Protein 3I10 (pdb70)

CATH classification: 3.20.20.190

Secondary structure (DSSP, 8-state):
-HHHHHHHHHT-TT--S-EEEEETS-TTTS-TTSHHHHHHHH---SEEEEE-EE-TTS-EE---SBSTTTBS--SBGGGS-HHHHTTS-BB-TTS-B-S--PPBHHHHHHHHTTT--EEES-GGGHHHHHHHHHHHT-GGG----SS-HHHHHHHHGGGTTTS---EEETTSTTHHHHHHHHHHHT--SEEEEEB--TT-SSHHHHHHHHTTTSEEEEE-SSGGGBTT--HHHHHH-HIIIIIIIIIIT-EEEEEES-HHHHHHHHHHHTS--

Nearest PDB structures (foldseek):
  3i10-assembly1_A  TM=1.004E+00  e=1.690E-61  Bacteroides thetaiotaomicron VPI-5482
  3mz2-assembly1_B  TM=8.108E-01  e=3.081E-17  Parabacteroides distasonis ATCC 8503
  1zcc-assembly1_B  TM=7.613E-01  e=1.091E-14  Agrobacterium fabrum str. C58
  3l12-assembly1_B  TM=7.119E-01  e=2.307E-12  Ruegeria pomeroyi
  3l12-assembly1_A  TM=7.106E-01  e=2.986E-12  Ruegeria pomeroyi

Structure (mmCIF, N/CA/C/O backbone):
data_3I10
#
_entry.id   3I10
#
_cell.length_a   54.223
_cell.length_b   76.978
_cell.length_c   132.800
_cell.angle_alpha   90.000
_cell.angle_beta   90.000
_cell.angle_gamma   90.000
#
_symmetry.space_group_name_H-M   'C 2 2 21'
#
loop_
_entity.id
_entity.type
_entity.pdbx_description
1 polymer 'Putative Glycerophosphoryl diester phosphodiesterase'
2 non-polymer 'ACETATE ION'
3 non-polymer 1,2-ETHANEDIOL
4 non-polymer DI(HYDROXYETHYL)ETHER
5 water water
#
loop_
_atom_site.group_PDB
_atom_site.id
_atom_site.type_symbol
_atom_site.label_atom_id
_atom_site.label_alt_id
_atom_site.label_comp_id
_atom_site.label_asym_id
_atom_site.label_entity_id
_atom_site.label_seq_id
_atom_site.pdbx_PDB_ins_code
_atom_site.Cartn_x
_atom_site.Cartn_y
_atom_site.Cartn_z
_atom_site.occupancy
_atom_site.B_iso_or_equiv
_atom_site.auth_seq_id
_atom_site.auth_comp_id
_atom_site.auth_asym_id
_atom_site.auth_atom_id
_atom_site.pdbx_PDB_model_num
ATOM 1 N N . GLY A 1 1 ? -0.906 10.196 28.732 1.00 18.39 0 GLY A N 1
ATOM 2 C CA . GLY A 1 1 ? 0.326 9.651 29.388 1.00 16.75 0 GLY A CA 1
ATOM 3 C C . GLY A 1 1 ? 1.404 10.713 29.639 1.00 14.89 0 GLY A C 1
ATOM 4 O O . GLY A 1 1 ? 1.189 11.709 30.340 1.00 15.83 0 GLY A O 1
ATOM 5 N N . HIS A 1 2 ? 2.574 10.513 29.050 1.00 11.62 25 HIS A N 1
ATOM 6 C CA . HIS A 1 2 ? 3.684 11.431 29.239 1.00 9.76 25 HIS A CA 1
ATOM 7 C C . HIS A 1 2 ? 3.348 12.836 28.768 1.00 7.46 25 HIS A C 1
ATOM 8 O O . HIS A 1 2 ? 3.921 13.789 29.255 1.00 6.48 25 HIS A O 1
ATOM 15 N N . VAL A 1 3 ? 2.435 12.993 27.809 1.00 5.50 26 VAL A N 1
ATOM 16 C CA . VAL A 1 3 ? 2.154 14.329 27.284 1.00 4.73 26 VAL A CA 1
ATOM 17 C C . VAL A 1 3 ? 1.624 15.263 28.368 1.00 4.17 26 VAL A C 1
ATOM 18 O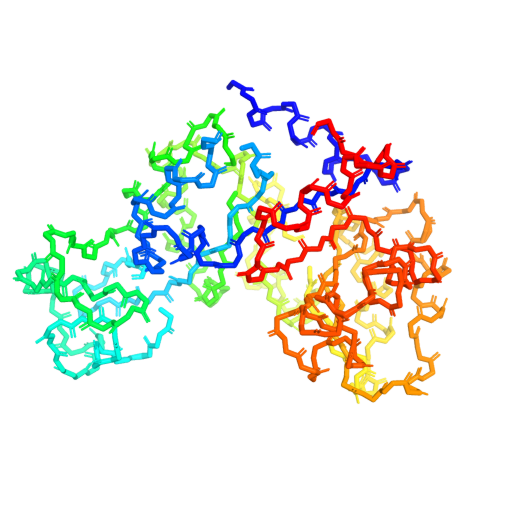 O . VAL A 1 3 ? 1.914 16.471 28.347 1.00 3.83 26 VAL A O 1
ATOM 22 N N . GLU A 1 4 ? 0.883 14.738 29.343 1.00 4.45 27 GLU A N 1
ATOM 23 C CA A GLU A 1 4 ? 0.388 15.600 30.439 0.50 4.84 27 GLU A CA 1
ATOM 24 C CA B GLU A 1 4 ? 0.385 15.624 30.402 0.50 4.82 27 GLU A CA 1
ATOM 25 C C . GLU A 1 4 ? 1.542 16.138 31.257 1.00 4.75 27 GLU A C 1
ATOM 26 O O . GLU A 1 4 ? 1.532 17.288 31.726 1.00 5.24 27 GLU A O 1
ATOM 37 N N . THR A 1 5 ? 2.550 15.302 31.483 1.00 4.81 28 THR A N 1
ATOM 38 C CA . THR A 1 5 ? 3.730 15.714 32.200 1.00 5.50 28 THR A CA 1
ATOM 39 C C . THR A 1 5 ? 4.480 16.817 31.445 1.00 4.50 28 THR A C 1
ATOM 40 O O . THR A 1 5 ? 4.879 17.864 32.024 1.00 5.54 28 THR A O 1
ATOM 44 N N . ILE A 1 6 ? 4.648 16.607 30.135 1.00 4.84 29 ILE A N 1
ATOM 45 C CA . ILE A 1 6 ? 5.291 17.638 29.290 1.00 4.52 29 ILE A CA 1
ATOM 46 C C . ILE A 1 6 ? 4.515 18.961 29.379 1.00 3.59 29 ILE A C 1
ATOM 47 O O . ILE A 1 6 ? 5.125 20.034 29.565 1.00 4.30 29 ILE A O 1
ATOM 52 N N . LYS A 1 7 ? 3.196 18.882 29.285 1.00 3.48 30 LYS A N 1
ATOM 53 C CA A LYS A 1 7 ? 2.390 20.086 29.303 0.70 4.24 30 LYS A CA 1
ATOM 54 C CA B LYS A 1 7 ? 2.349 20.068 29.336 0.30 4.27 30 LYS A CA 1
ATOM 55 C C . LYS A 1 7 ? 2.509 20.846 30.626 1.00 4.91 30 LYS A C 1
ATOM 56 O O . LYS A 1 7 ? 2.394 22.074 30.629 1.00 5.66 30 LYS A O 1
ATOM 67 N N . ASN A 1 8 ? 2.750 20.148 31.742 1.00 3.95 31 ASN A N 1
ATOM 68 C CA A ASN A 1 8 ? 2.884 20.908 32.968 0.50 4.56 31 ASN A CA 1
ATOM 69 C CA B ASN A 1 8 ? 3.000 20.760 33.057 0.50 4.63 31 ASN A CA 1
ATOM 70 C C . ASN A 1 8 ? 4.166 21.745 32.990 1.00 4.79 31 ASN A C 1
ATOM 71 O O . ASN A 1 8 ? 4.207 22.758 33.687 1.00 6.35 31 ASN A O 1
ATOM 80 N N . THR A 1 9 ? 5.177 21.402 32.184 1.00 4.51 32 THR A N 1
ATOM 81 C CA . THR A 1 9 ? 6.320 22.299 32.023 1.00 5.20 32 THR A CA 1
ATOM 82 C C . THR A 1 9 ? 5.945 23.428 31.028 1.00 4.51 32 THR A C 1
ATOM 83 O O . THR A 1 9 ? 6.243 24.599 31.264 1.00 5.85 32 THR A O 1
ATOM 87 N N . PHE A 1 10 ? 5.312 23.087 29.909 1.00 4.28 33 PHE A N 1
ATOM 88 C CA . PHE A 1 10 ? 4.920 24.064 28.891 1.00 5.17 33 PHE A CA 1
ATOM 89 C C . PHE A 1 10 ? 4.043 25.165 29.483 1.00 6.18 33 PHE A C 1
ATOM 90 O O . PHE A 1 10 ? 4.172 26.315 29.092 1.00 6.00 33 PHE A O 1
ATOM 98 N N . LEU A 1 11 ? 3.200 24.819 30.462 1.00 4.92 34 LEU A N 1
ATOM 99 C CA . LEU A 1 11 ? 2.304 25.773 31.132 1.00 6.23 34 LEU A CA 1
ATOM 100 C C . LEU A 1 11 ? 2.930 26.445 32.341 1.00 6.65 34 LEU A C 1
ATOM 101 O O . LEU A 1 11 ? 2.238 27.148 33.093 1.00 8.96 34 LEU A O 1
ATOM 106 N N . ASN A 1 12 ? 4.221 26.255 32.574 1.00 6.16 35 ASN A N 1
ATOM 107 C CA . ASN A 1 12 ? 4.896 26.869 33.688 1.00 8.01 35 ASN A CA 1
ATOM 108 C C . ASN A 1 12 ? 5.866 27.923 33.181 1.00 9.17 35 ASN A C 1
ATOM 109 O O . ASN A 1 12 ? 6.986 27.594 32.844 1.00 9.80 35 ASN A O 1
ATOM 114 N N . PRO A 1 13 ? 5.449 29.200 33.167 1.00 9.64 36 PRO A N 1
ATOM 115 C CA . PRO A 1 13 ? 6.383 30.217 32.670 1.00 11.07 36 PRO A CA 1
ATOM 116 C C . PRO A 1 13 ? 7.604 30.471 33.539 1.00 11.82 36 PRO A C 1
ATOM 117 O O . PRO A 1 13 ? 8.476 31.246 33.099 1.00 15.12 36 PRO A O 1
ATOM 121 N N . LYS A 1 14 ? 7.668 29.884 34.744 1.00 11.13 37 LYS A N 1
ATOM 122 C CA . LYS A 1 14 ? 8.788 29.977 35.631 1.00 12.21 37 LYS A CA 1
ATOM 123 C C . LYS A 1 14 ? 9.702 28.768 35.480 1.00 11.87 37 LYS A C 1
ATOM 124 O O . LYS A 1 14 ? 10.602 28.587 36.291 1.00 12.71 37 LYS A O 1
ATOM 130 N N . SER A 1 15 ? 9.459 27.926 34.469 1.00 12.37 38 SER A N 1
ATOM 131 C CA . SER A 1 15 ? 10.248 26.729 34.283 1.00 12.24 38 SER A CA 1
ATOM 132 C C . SER A 1 15 ? 11.748 26.990 34.187 1.00 10.81 38 SER A C 1
ATOM 133 O O . SER A 1 15 ? 12.159 27.917 33.500 1.00 10.51 38 SER A O 1
ATOM 136 N N . ASN A 1 16 ? 12.532 26.176 34.894 1.00 10.48 39 ASN A N 1
ATOM 137 C CA A ASN A 1 16 ? 13.995 26.151 34.821 0.50 10.97 39 ASN A CA 1
ATOM 138 C CA B ASN A 1 16 ? 13.973 26.267 34.661 0.50 11.22 39 ASN A CA 1
ATOM 139 C C . ASN A 1 16 ? 14.458 25.050 33.873 1.00 11.38 39 ASN A C 1
ATOM 140 O O . ASN A 1 16 ? 15.644 24.817 33.722 1.00 14.12 39 ASN A O 1
ATOM 149 N N . LYS A 1 17 ? 13.503 24.336 33.262 1.00 9.54 40 LYS A N 1
ATOM 150 C CA . LYS A 1 17 ? 13.834 23.240 32.347 1.00 9.21 40 LYS A CA 1
ATOM 151 C C . LYS A 1 17 ? 13.664 23.770 30.932 1.00 8.06 40 LYS A C 1
ATOM 152 O O . LYS A 1 17 ? 12.929 24.714 30.717 1.00 9.42 40 LYS A O 1
ATOM 158 N N . VAL A 1 18 ? 14.329 23.142 29.985 1.00 6.64 41 VAL A N 1
ATOM 159 C CA . VAL A 1 18 ? 14.275 23.536 28.578 1.00 6.06 41 VAL A CA 1
ATOM 160 C C . VAL A 1 18 ? 13.653 22.392 27.771 1.00 6.45 41 VAL A C 1
ATOM 161 O O . VAL A 1 18 ? 14.146 21.262 27.778 1.00 7.20 41 VAL A O 1
ATOM 165 N N . LEU A 1 19 ? 12.527 22.678 27.120 1.00 3.99 42 LEU A N 1
ATOM 166 C CA . LEU A 1 19 ? 11.856 21.712 26.270 1.00 4.34 42 LEU A CA 1
ATOM 167 C C . LEU A 1 19 ? 12.509 21.623 24.887 1.00 4.30 42 LEU A C 1
ATOM 168 O O . LEU A 1 19 ? 12.990 22.637 24.352 1.00 4.55 42 LEU A O 1
ATOM 173 N N . VAL A 1 20 ? 12.502 20.417 24.340 1.00 4.05 43 VAL A N 1
ATOM 174 C CA . VAL A 1 20 ? 13.057 20.140 23.004 1.00 3.64 43 VAL A CA 1
ATOM 175 C C . VAL A 1 20 ? 11.962 19.928 22.006 1.00 4.16 43 VAL A C 1
ATOM 176 O O . VAL A 1 20 ? 11.068 19.089 22.228 1.00 4.35 43 VAL A O 1
ATOM 180 N N . VAL A 1 21 ? 12.041 20.662 20.897 1.00 3.25 44 VAL A N 1
ATOM 181 C CA . VAL A 1 21 ? 11.172 20.477 19.751 1.00 3.52 44 VAL A CA 1
ATOM 182 C C . VAL A 1 21 ? 11.938 19.833 18.629 1.00 4.05 44 VAL A C 1
ATOM 183 O O . VAL A 1 21 ? 12.967 20.370 18.173 1.00 4.52 44 VAL A O 1
ATOM 187 N N . ALA A 1 22 ? 11.490 18.669 18.174 1.00 3.78 45 ALA A N 1
ATOM 188 C CA . ALA A 1 22 ? 12.083 18.024 16.975 1.00 3.99 45 ALA A CA 1
ATOM 189 C C . ALA A 1 22 ? 11.392 18.557 15.727 1.00 3.85 45 ALA A C 1
ATOM 190 O O . ALA A 1 22 ? 10.214 18.283 15.469 1.00 5.10 45 ALA A O 1
ATOM 192 N N . HIS A 1 23 ? 12.096 19.392 14.983 1.00 4.26 46 HIS A N 1
ATOM 193 C CA . HIS A 1 23 ? 11.647 19.929 13.703 1.00 4.41 46 HIS A CA 1
ATOM 194 C C . HIS A 1 23 ? 11.370 18.830 12.689 1.00 4.56 46 HIS A C 1
ATOM 195 O O . HIS A 1 23 ? 12.280 18.138 12.271 1.00 5.14 46 HIS A O 1
ATOM 202 N N . ARG A 1 24 ? 10.112 18.698 12.302 1.00 4.11 47 ARG A N 1
ATOM 203 C CA . ARG A 1 24 ? 9.622 17.707 11.345 1.00 4.98 47 ARG A CA 1
ATOM 204 C C . ARG A 1 24 ? 9.744 16.295 11.899 1.00 4.45 47 ARG A C 1
ATOM 205 O O . ARG A 1 24 ? 9.808 15.306 11.152 1.00 5.38 47 ARG A O 1
ATOM 213 N N . GLY A 1 25 ? 9.730 16.176 13.223 1.00 5.07 48 GLY A N 1
ATOM 214 C CA . GLY A 1 25 ? 10.006 14.868 13.818 1.00 4.73 48 GLY A CA 1
ATOM 215 C C . GLY A 1 25 ? 11.505 14.603 13.882 1.00 5.45 48 GLY A C 1
ATOM 216 O O . GLY A 1 25 ? 12.315 15.478 13.519 1.00 5.43 48 GLY A O 1
ATOM 217 N N . ASN A 1 26 ? 11.922 13.434 14.380 1.00 5.89 49 ASN A N 1
ATOM 218 C CA . ASN A 1 26 ? 13.355 13.122 14.383 1.00 6.02 49 ASN A CA 1
ATOM 219 C C . ASN A 1 26 ? 13.750 12.560 13.004 1.00 5.29 49 ASN A C 1
ATOM 220 O O . ASN A 1 26 ? 13.889 11.336 12.818 1.00 5.45 49 ASN A O 1
ATOM 225 N N . TRP A 1 27 ? 13.921 13.459 12.037 1.00 5.04 50 TRP A N 1
ATOM 226 C CA . TRP A 1 27 ? 14.220 13.073 10.674 1.00 4.89 50 TRP A CA 1
ATOM 227 C C . TRP A 1 27 ? 15.616 12.472 10.518 1.00 5.22 50 TRP A C 1
ATOM 228 O O . TRP A 1 27 ? 15.904 11.868 9.508 1.00 5.64 50 TRP A O 1
ATOM 239 N N . ARG A 1 28 ? 16.471 12.662 11.520 1.00 6.77 51 ARG A N 1
ATOM 240 C CA . ARG A 1 28 ? 17.743 11.987 11.447 1.00 7.77 51 ARG A CA 1
ATOM 241 C C . ARG A 1 28 ? 17.592 10.471 11.544 1.00 7.96 51 ARG A C 1
ATOM 242 O O . ARG A 1 28 ? 18.513 9.765 11.174 1.00 7.94 51 ARG A O 1
ATOM 250 N N . SER A 1 29 ? 16.433 9.971 11.981 1.00 7.01 52 SER A N 1
ATOM 251 C CA . SER A 1 29 ? 16.177 8.522 12.088 1.00 6.38 52 SER A CA 1
ATOM 252 C C . SER A 1 29 ? 15.135 7.945 11.147 1.00 6.11 52 SER A C 1
ATOM 253 O O . SER A 1 29 ? 15.047 6.720 11.002 1.00 7.83 52 SER A O 1
ATOM 256 N N . ALA A 1 30 ? 14.335 8.793 10.497 1.00 4.83 53 ALA A N 1
ATOM 257 C CA . ALA A 1 30 ? 13.265 8.351 9.612 1.00 5.39 53 ALA A CA 1
ATOM 258 C C . ALA A 1 30 ? 12.884 9.559 8.766 1.00 5.20 53 ALA A C 1
ATOM 259 O O . ALA A 1 30 ? 13.221 10.694 9.111 1.00 5.23 53 ALA A O 1
ATOM 261 N N . PRO A 1 31 ? 12.120 9.366 7.694 1.00 4.99 54 PRO A N 1
ATOM 262 C CA . PRO A 1 31 ? 11.825 10.546 6.832 1.00 5.51 54 PRO A CA 1
ATOM 263 C C . PRO A 1 31 ? 11.148 11.691 7.572 1.00 5.20 54 PRO A C 1
ATOM 264 O O . PRO A 1 31 ? 10.281 11.469 8.437 1.00 5.04 54 PRO A O 1
ATOM 268 N N . GLU A 1 32 ? 11.493 12.924 7.218 1.00 4.79 55 GLU A N 1
ATOM 269 C CA . GLU A 1 32 ? 10.827 14.058 7.833 1.00 4.27 55 GLU A CA 1
ATOM 270 C C . GLU A 1 32 ? 9.306 13.963 7.671 1.00 4.40 55 GLU A C 1
ATOM 271 O O . GLU A 1 32 ? 8.783 13.437 6.686 1.00 4.34 55 GLU A O 1
ATOM 277 N N . ASN A 1 33 ? 8.570 14.539 8.618 1.00 4.41 56 ASN A N 1
ATOM 278 C CA . ASN A 1 33 ? 7.102 14.626 8.484 1.00 4.30 56 ASN A CA 1
ATOM 279 C C . ASN A 1 33 ? 6.438 13.271 8.226 1.00 4.86 56 ASN A C 1
ATOM 280 O O . ASN A 1 33 ? 5.530 13.121 7.393 1.00 5.33 56 ASN A O 1
ATOM 285 N N . SER A 1 34 ? 6.947 12.248 8.931 1.00 4.71 57 SER A N 1
ATOM 286 C CA . SER A 1 34 ? 6.394 10.902 8.872 1.00 4.59 57 SER A CA 1
ATOM 287 C C . SER A 1 34 ? 6.002 10.446 10.269 1.00 4.84 57 SER A C 1
ATOM 288 O O . SER A 1 34 ? 6.528 10.935 11.254 1.00 5.11 57 SER A O 1
ATOM 291 N N . THR A 1 35 ? 5.124 9.450 10.327 1.00 5.05 58 THR A N 1
ATOM 292 C CA . THR A 1 35 ? 4.783 8.903 11.625 1.00 5.17 58 THR A CA 1
ATOM 293 C C . THR A 1 35 ? 6.015 8.205 12.242 1.00 4.70 58 THR A C 1
ATOM 294 O O . THR A 1 35 ? 6.155 8.213 13.470 1.00 5.20 58 THR A O 1
ATOM 298 N N . ALA A 1 36 ? 6.906 7.632 11.425 1.00 4.43 59 ALA A N 1
ATOM 299 C CA . ALA A 1 36 ? 8.109 7.020 11.954 1.00 4.37 59 ALA A CA 1
ATOM 300 C C . ALA A 1 36 ? 8.996 8.056 12.627 1.00 4.74 59 ALA A C 1
ATOM 301 O O . ALA A 1 36 ? 9.657 7.776 13.626 1.00 4.80 59 ALA A O 1
ATOM 303 N N . ALA A 1 37 ? 9.093 9.247 12.060 1.00 5.25 60 ALA A N 1
ATOM 304 C CA . ALA A 1 37 ? 9.891 10.318 12.670 1.00 5.03 60 ALA A CA 1
ATOM 305 C C . ALA A 1 37 ? 9.277 10.806 13.962 1.00 5.26 60 ALA A C 1
ATOM 306 O O . ALA A 1 37 ? 9.990 11.224 14.887 1.00 5.66 60 ALA A O 1
ATOM 308 N N . ILE A 1 38 ? 7.961 10.781 14.072 1.00 5.11 61 ILE A N 1
ATOM 309 C CA . ILE A 1 38 ? 7.274 11.086 15.334 1.00 4.73 61 ILE A CA 1
ATOM 310 C C . ILE A 1 38 ? 7.543 9.986 16.356 1.00 5.01 61 ILE A C 1
ATOM 311 O O . ILE A 1 38 ? 7.881 10.313 17.491 1.00 6.08 61 ILE A O 1
ATOM 316 N N . ASP A 1 39 ? 7.420 8.723 15.941 1.00 5.06 62 ASP A N 1
ATOM 317 C CA A ASP A 1 39 ? 7.676 7.672 16.908 0.50 5.02 62 ASP A CA 1
ATOM 318 C CA B ASP A 1 39 ? 7.717 7.542 16.780 0.50 5.35 62 ASP A CA 1
ATOM 319 C C . ASP A 1 39 ? 9.122 7.712 17.370 1.00 5.29 62 ASP A C 1
ATOM 320 O O . ASP A 1 39 ? 9.389 7.441 18.536 1.00 5.10 62 ASP A O 1
ATOM 329 N N . SER A 1 40 ? 10.064 8.113 16.516 1.00 5.66 63 SER A N 1
ATOM 330 C CA . SER A 1 40 ? 11.465 8.235 16.942 1.00 5.56 63 SER A CA 1
ATOM 331 C C . SER A 1 40 ? 11.617 9.327 17.996 1.00 5.35 63 SER A C 1
ATOM 332 O O . SER A 1 40 ? 12.317 9.141 18.997 1.00 6.14 63 SER A O 1
ATOM 335 N N . ALA A 1 41 ? 10.990 10.459 17.758 1.00 4.89 64 ALA A N 1
ATOM 336 C CA . ALA A 1 41 ? 10.986 11.532 18.744 1.00 5.23 64 ALA A CA 1
ATOM 337 C C . ALA A 1 41 ? 10.416 11.117 20.091 1.00 5.45 64 ALA A C 1
ATOM 338 O O . ALA A 1 41 ? 10.980 11.417 21.155 1.00 5.87 64 ALA A O 1
ATOM 340 N N . ILE A 1 42 ? 9.330 10.356 20.059 1.00 5.05 65 ILE A N 1
ATOM 341 C CA . ILE A 1 42 ? 8.724 9.830 21.279 1.00 5.83 65 ILE A CA 1
ATOM 342 C C . ILE A 1 42 ? 9.699 8.892 21.962 1.00 5.92 65 ILE A C 1
ATOM 343 O O . ILE A 1 42 ? 9.882 8.986 23.182 1.00 7.65 65 ILE A O 1
ATOM 348 N N . ALA A 1 43 ? 10.326 7.991 21.228 1.00 6.92 66 ALA A N 1
ATOM 349 C CA . ALA A 1 43 ? 11.234 7.016 21.854 1.00 7.44 66 ALA A CA 1
ATOM 350 C C . ALA A 1 43 ? 12.419 7.708 22.547 1.00 8.42 66 ALA A C 1
ATOM 351 O O . ALA A 1 43 ? 12.929 7.206 23.565 1.00 9.01 66 ALA A O 1
ATOM 371 N N . LYS A 1 45 ? 12.240 10.686 23.959 1.00 9.68 68 LYS A N 1
ATOM 372 C CA . LYS A 1 45 ? 11.711 11.574 24.997 1.00 9.68 68 LYS A CA 1
ATOM 373 C C . LYS A 1 45 ? 11.784 13.043 24.632 1.00 7.91 68 LYS A C 1
ATOM 374 O O . LYS A 1 45 ? 11.903 13.945 25.490 1.00 9.30 68 LYS A O 1
ATOM 378 N N . VAL A 1 46 ? 11.657 13.300 23.349 1.00 6.85 69 VAL A N 1
ATOM 379 C CA . VAL A 1 46 ? 11.462 14.666 22.886 1.00 6.06 69 VAL A CA 1
ATOM 380 C C . VAL A 1 46 ? 10.125 15.185 23.449 1.00 5.44 69 VAL A C 1
ATOM 381 O O . VAL A 1 46 ? 9.181 14.421 23.621 1.00 5.70 69 VAL A O 1
ATOM 385 N N . ASP A 1 47 ? 10.038 16.483 23.703 1.00 4.74 70 ASP A N 1
ATOM 386 C CA . ASP A 1 47 ? 8.851 17.096 24.306 1.00 3.83 70 ASP A CA 1
ATOM 387 C C . ASP A 1 47 ? 7.765 17.473 23.323 1.00 4.46 70 ASP A C 1
ATOM 388 O O . ASP A 1 47 ? 6.563 17.330 23.613 1.00 4.79 70 ASP A O 1
ATOM 393 N N . ILE A 1 48 ? 8.158 18.020 22.178 1.00 4.33 71 ILE A N 1
ATOM 394 C CA . ILE A 1 48 ? 7.263 18.529 21.191 1.00 5.28 71 ILE A CA 1
ATOM 395 C C . ILE A 1 48 ? 7.783 18.140 19.834 1.00 5.43 71 ILE A C 1
ATOM 396 O O . ILE A 1 48 ? 8.983 18.220 19.570 1.00 5.58 71 ILE A O 1
ATOM 401 N N . VAL A 1 49 ? 6.893 17.690 18.960 1.00 5.13 72 VAL A N 1
ATOM 402 C CA A VAL A 1 49 ? 7.246 17.551 17.537 0.60 5.88 72 VAL A CA 1
ATOM 403 C CA B VAL A 1 49 ? 7.236 17.483 17.574 0.40 5.97 72 VAL A CA 1
ATOM 404 C C . VAL A 1 49 ? 6.567 18.608 16.749 1.00 5.76 72 VAL A C 1
ATOM 405 O O . VAL A 1 49 ? 5.384 18.910 16.971 1.00 5.67 72 VAL A O 1
ATOM 412 N N . GLU A 1 50 ? 7.322 19.243 15.850 1.00 5.40 73 GLU A N 1
ATOM 413 C CA . GLU A 1 50 ? 6.795 20.198 14.919 1.00 5.00 73 GLU A CA 1
ATOM 414 C C . GLU A 1 50 ? 6.570 19.429 13.617 1.00 5.30 73 GLU A C 1
ATOM 415 O O . GLU A 1 50 ? 7.431 18.631 13.200 1.00 5.80 73 GLU A O 1
ATOM 421 N N . ILE A 1 51 ? 5.412 19.635 12.993 1.00 4.54 74 ILE A N 1
ATOM 422 C CA . ILE A 1 51 ? 5.056 18.994 11.726 1.00 4.56 74 ILE A CA 1
ATOM 423 C C . ILE A 1 51 ? 4.389 20.020 10.822 1.00 4.92 74 ILE A C 1
ATOM 424 O O . ILE A 1 51 ? 3.675 20.910 11.281 1.00 5.85 74 ILE A O 1
ATOM 429 N N . ASP A 1 52 ? 4.653 19.889 9.530 1.00 5.02 75 ASP A N 1
ATOM 430 C CA . ASP A 1 52 ? 4.186 20.829 8.539 1.00 5.19 75 ASP A CA 1
ATOM 431 C C . ASP A 1 52 ? 2.974 20.247 7.833 1.00 6.04 75 ASP A C 1
ATOM 432 O O . ASP A 1 52 ? 2.973 19.062 7.517 1.00 6.47 75 ASP A O 1
ATOM 437 N N . ILE A 1 53 ? 1.998 21.090 7.532 1.00 6.62 76 ILE A N 1
ATOM 438 C CA . ILE A 1 5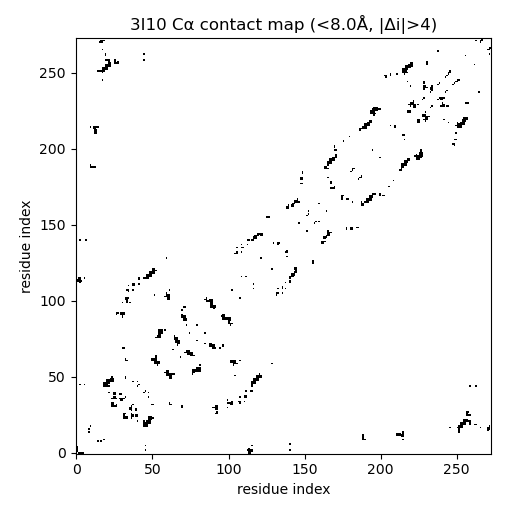3 ? 0.731 20.645 6.912 1.00 7.52 76 ILE A CA 1
ATOM 439 C C . ILE A 1 53 ? 0.555 21.199 5.509 1.00 6.56 76 ILE A C 1
ATOM 440 O O . ILE A 1 53 ? 0.926 22.369 5.248 1.00 8.51 76 ILE A O 1
ATOM 445 N N . GLN A 1 54 ? 0.000 20.371 4.611 1.00 6.53 77 GLN A N 1
ATOM 446 C CA . GLN A 1 54 ? -0.441 20.797 3.262 1.00 6.78 77 GLN A CA 1
ATOM 447 C C . GLN A 1 54 ? -1.814 20.174 3.026 1.00 7.06 77 GLN A C 1
ATOM 448 O O . GLN A 1 54 ? -2.192 19.175 3.655 1.00 6.94 77 GLN A O 1
ATOM 454 N N . LYS A 1 55 ? -2.527 20.736 2.067 1.00 6.48 78 LYS A N 1
ATOM 455 C CA . LYS A 1 55 ? -3.885 20.291 1.715 1.00 6.17 78 LYS A CA 1
ATOM 456 C C . LYS A 1 55 ? -3.916 19.752 0.301 1.00 5.98 78 LYS A C 1
ATOM 457 O O . LYS A 1 55 ? -3.432 20.405 -0.639 1.00 7.38 78 LYS A O 1
ATOM 463 N N . THR A 1 56 ? -4.490 18.574 0.156 1.00 4.03 79 THR A N 1
ATOM 464 C CA . THR A 1 56 ? -4.574 17.896 -1.149 1.00 3.72 79 THR A CA 1
ATOM 465 C C . THR A 1 56 ? -5.710 18.498 -2.011 1.00 4.36 79 THR A C 1
ATOM 466 O O . THR A 1 56 ? -6.550 19.289 -1.536 1.00 4.82 79 THR A O 1
ATOM 470 N N . LYS A 1 57 ? -5.771 18.077 -3.279 1.00 3.94 80 LYS A N 1
ATOM 471 C CA . LYS A 1 57 ? -6.800 18.525 -4.190 1.00 4.14 80 LYS A CA 1
ATOM 472 C C . LYS A 1 57 ? -8.175 18.236 -3.597 1.00 4.12 80 LYS A C 1
ATOM 473 O O . LYS A 1 57 ? -9.084 19.096 -3.701 1.00 4.43 80 LYS A O 1
ATOM 479 N N . ASP A 1 58 ? -8.318 17.069 -2.983 1.00 4.14 81 ASP A N 1
ATOM 480 C CA . ASP A 1 58 ? -9.580 16.623 -2.376 1.00 4.46 81 ASP A CA 1
ATOM 481 C C . ASP A 1 58 ? -9.785 17.110 -0.944 1.00 4.60 81 ASP A C 1
ATOM 482 O O . ASP A 1 58 ? -10.738 16.645 -0.271 1.00 5.46 81 ASP A O 1
ATOM 487 N N . GLY A 1 59 ? -8.967 18.056 -0.483 1.00 4.79 82 GLY A N 1
ATOM 488 C CA . GLY A 1 59 ? -9.207 18.756 0.748 1.00 4.43 82 GLY A CA 1
ATOM 489 C C . GLY A 1 59 ? -8.741 18.091 1.984 1.00 5.16 82 GLY A C 1
ATOM 490 O O . GLY A 1 59 ? -9.143 18.528 3.070 1.00 6.85 82 GLY A O 1
ATOM 491 N N . GLN A 1 60 ? -7.914 17.066 1.836 1.00 4.59 83 GLN A N 1
ATOM 492 C CA A GLN A 1 60 ? -7.393 16.312 2.984 0.30 5.29 83 GLN A CA 1
ATOM 493 C CA B GLN A 1 60 ? -7.387 16.297 2.980 0.35 5.20 83 GLN A CA 1
ATOM 494 C CA C GLN A 1 60 ? -7.410 16.323 2.992 0.35 5.16 83 GLN A CA 1
ATOM 495 C C . GLN A 1 60 ? -6.107 16.948 3.476 1.00 5.12 83 GLN A C 1
ATOM 496 O O . GLN A 1 60 ? -5.320 17.471 2.685 1.00 5.66 83 GLN A O 1
ATOM 512 N N . LEU A 1 61 ? -5.872 16.880 4.777 1.00 5.11 84 LEU A N 1
ATOM 513 C CA . LEU A 1 61 ? -4.690 17.487 5.357 1.00 5.64 84 LEU A CA 1
ATOM 514 C C . LEU A 1 61 ? -3.656 16.411 5.591 1.00 5.40 84 LEU A C 1
ATOM 515 O O . LEU A 1 61 ? -3.945 15.394 6.246 1.00 5.54 84 LEU A O 1
ATOM 520 N N . ILE A 1 62 ? -2.473 16.626 5.032 1.00 5.67 85 ILE A N 1
ATOM 521 C CA . ILE A 1 62 ? -1.347 15.716 5.143 1.00 4.83 85 ILE A CA 1
ATOM 522 C C . ILE A 1 62 ? -0.157 16.430 5.753 1.00 5.27 85 ILE A C 1
ATOM 523 O O . ILE A 1 62 ? -0.096 17.645 5.788 1.00 5.73 85 ILE A O 1
ATOM 528 N N . LEU A 1 63 ? 0.800 15.643 6.196 1.00 4.49 86 LEU A N 1
ATOM 529 C CA A LEU A 1 63 ? 2.089 16.182 6.609 0.60 4.27 86 LEU A CA 1
ATOM 530 C CA B LEU A 1 63 ? 2.081 16.184 6.620 0.40 4.59 86 LEU A CA 1
ATOM 531 C C . LEU A 1 63 ? 2.960 16.320 5.380 1.00 4.61 86 LEU A C 1
ATOM 532 O O . LEU A 1 63 ? 3.210 15.343 4.663 1.00 4.99 86 LEU A O 1
ATOM 554 N N . HIS A 1 65 ? 6.103 19.494 4.091 1.00 5.88 88 HIS A N 1
ATOM 555 C CA . HIS A 1 65 ? 6.630 20.831 4.222 1.00 5.89 88 HIS A CA 1
ATOM 556 C C . HIS A 1 65 ? 6.435 21.636 2.940 1.00 6.60 88 HIS A C 1
ATOM 557 O O . HIS A 1 65 ? 5.806 22.720 2.928 1.00 7.97 88 HIS A O 1
ATOM 564 N N . ASP A 1 66 ? 6.950 21.127 1.839 1.00 5.54 89 ASP A N 1
ATOM 565 C CA . ASP A 1 66 ? 6.922 21.856 0.586 1.00 5.82 89 ASP A CA 1
ATOM 566 C C . ASP A 1 66 ? 5.531 21.868 -0.047 1.00 6.26 89 ASP A C 1
ATOM 567 O O . ASP A 1 66 ? 4.704 21.022 0.253 1.00 7.51 89 ASP A O 1
ATOM 572 N N . ASN A 1 67 ? 5.298 22.794 -0.962 1.00 7.43 90 ASN A N 1
ATOM 573 C CA A ASN A 1 67 ? 4.076 22.839 -1.797 0.60 7.18 90 ASN A CA 1
ATOM 574 C CA B ASN A 1 67 ? 4.007 22.756 -1.673 0.40 7.19 90 ASN A CA 1
ATOM 575 C C . ASN A 1 67 ? 4.037 21.740 -2.827 1.00 7.73 90 ASN A C 1
ATOM 576 O O . ASN A 1 67 ? 2.999 21.545 -3.488 1.00 7.08 90 ASN A O 1
ATOM 585 N N . THR A 1 68 ? 5.184 21.080 -3.040 1.00 6.70 91 THR A N 1
ATOM 586 C CA . THR A 1 68 ? 5.375 20.040 -4.010 1.00 6.16 91 THR A CA 1
ATOM 587 C C . THR A 1 68 ? 5.885 18.739 -3.379 1.00 5.11 91 THR A C 1
ATOM 588 O O . THR A 1 68 ? 6.479 18.742 -2.292 1.00 5.52 91 THR A O 1
ATOM 592 N N . LEU A 1 69 ? 5.657 17.641 -4.090 1.00 5.13 92 LEU A N 1
ATOM 593 C CA . LEU A 1 69 ? 6.021 16.314 -3.669 1.00 4.88 92 LEU A CA 1
ATOM 594 C C . LEU A 1 69 ? 7.471 15.953 -3.944 1.00 5.72 92 LEU A C 1
ATOM 595 O O . LEU A 1 69 ? 8.000 14.979 -3.436 1.00 5.13 92 LEU A O 1
ATOM 600 N N . ASP A 1 70 ? 8.135 16.768 -4.730 1.00 6.00 93 ASP A N 1
ATOM 601 C CA . ASP A 1 70 ? 9.374 16.365 -5.376 1.00 6.26 93 ASP A CA 1
ATOM 602 C C . ASP A 1 70 ? 10.530 16.023 -4.447 1.00 5.70 93 ASP A C 1
ATOM 603 O O . ASP A 1 70 ? 11.235 15.033 -4.659 1.00 6.87 93 ASP A O 1
ATOM 608 N N . ARG A 1 71 ? 10.732 16.821 -3.405 1.00 4.87 94 ARG A N 1
ATOM 609 C CA . ARG A 1 71 ? 11.939 16.700 -2.565 1.00 5.58 94 ARG A CA 1
ATOM 610 C C . ARG A 1 71 ? 11.898 15.468 -1.686 1.00 5.83 94 ARG A C 1
ATOM 611 O O . ARG A 1 71 ? 12.926 14.827 -1.515 1.00 7.58 94 ARG A O 1
ATOM 619 N N . THR A 1 72 ? 10.735 15.136 -1.132 1.00 5.32 95 THR A N 1
ATOM 620 C CA . THR A 1 72 ? 10.631 14.102 -0.091 1.00 5.15 95 THR A CA 1
ATOM 621 C C . THR A 1 72 ? 9.943 12.836 -0.486 1.00 5.76 95 THR A C 1
ATOM 622 O O . THR A 1 72 ? 9.916 11.913 0.310 1.00 5.46 95 THR A O 1
ATOM 626 N N . THR A 1 73 ? 9.376 12.777 -1.682 1.00 5.07 96 THR A N 1
ATOM 627 C CA . THR A 1 73 ? 8.665 11.584 -2.108 1.00 5.26 96 THR A CA 1
ATOM 628 C C . THR A 1 73 ? 9.123 11.082 -3.467 1.00 5.16 96 THR A C 1
ATOM 629 O O . THR A 1 73 ? 9.907 11.743 -4.141 1.00 6.61 96 THR A O 1
ATOM 633 N N . THR A 1 74 ? 8.609 9.925 -3.855 1.00 5.67 97 THR A N 1
ATOM 634 C CA . THR A 1 74 ? 8.850 9.394 -5.190 1.00 6.36 97 THR A CA 1
ATOM 635 C C . THR A 1 74 ? 7.965 10.034 -6.260 1.00 6.88 97 THR A C 1
ATOM 636 O O . THR A 1 74 ? 8.087 9.647 -7.437 1.00 7.93 97 THR A O 1
ATOM 640 N N . GLY A 1 75 ? 7.116 11.002 -5.924 1.00 6.63 98 GLY A N 1
ATOM 641 C CA . GLY A 1 75 ? 6.290 11.672 -6.905 1.00 6.41 98 GLY A CA 1
ATOM 642 C C . GLY A 1 75 ? 6.775 13.083 -7.142 1.00 6.38 98 GLY A C 1
ATOM 643 O O . GLY A 1 75 ? 7.728 13.547 -6.513 1.00 6.83 98 GLY A O 1
ATOM 644 N N . LYS A 1 76 ? 6.092 13.777 -8.041 1.00 6.80 99 LYS A N 1
ATOM 645 C CA . LYS A 1 76 ? 6.394 15.116 -8.422 1.00 7.99 99 LYS A CA 1
ATOM 646 C C . LYS A 1 76 ? 5.116 15.888 -8.657 1.00 7.20 99 LYS A C 1
ATOM 647 O O . LYS A 1 76 ? 4.094 15.329 -9.102 1.00 7.69 99 LYS A O 1
ATOM 653 N N . GLY A 1 77 ? 5.159 17.169 -8.344 1.00 5.43 100 GLY A N 1
ATOM 654 C CA . GLY A 1 77 ? 4.034 18.078 -8.595 1.00 5.44 100 GLY A CA 1
ATOM 655 C C . GLY A 1 77 ? 3.495 18.725 -7.361 1.00 5.22 100 GLY A C 1
ATOM 656 O O . GLY A 1 77 ? 3.906 18.412 -6.240 1.00 5.38 100 GLY A O 1
ATOM 657 N N . GLU A 1 78 ? 2.582 19.664 -7.554 1.00 5.32 101 GLU A N 1
ATOM 658 C CA . GLU A 1 78 ? 1.992 20.386 -6.455 1.00 5.40 101 GLU A CA 1
ATOM 659 C C . GLU A 1 78 ? 0.997 19.516 -5.696 1.00 4.48 101 GLU A C 1
ATOM 660 O O . GLU A 1 78 ? 0.132 18.873 -6.296 1.00 4.70 101 GLU A O 1
ATOM 666 N N . ILE A 1 79 ? 1.068 19.565 -4.372 1.00 5.14 102 ILE A N 1
ATOM 667 C CA A ILE A 1 79 ? 0.161 18.838 -3.488 0.35 4.96 102 ILE A CA 1
ATOM 668 C CA B ILE A 1 79 ? 0.164 18.769 -3.545 0.35 5.17 102 ILE A CA 1
ATOM 669 C CA C ILE A 1 79 ? 0.153 18.771 -3.536 0.30 5.01 102 ILE A CA 1
ATOM 670 C C . ILE A 1 79 ? -1.304 19.122 -3.858 1.00 5.09 102 ILE A C 1
ATOM 671 O O . ILE A 1 79 ? -2.169 18.218 -3.884 1.00 5.04 102 ILE A O 1
ATOM 684 N N . LYS A 1 80 ? -1.584 20.403 -4.143 1.00 4.93 103 LYS A N 1
ATOM 685 C CA A LYS A 1 80 ? -2.963 20.823 -4.463 0.60 5.56 103 LYS A CA 1
ATOM 686 C CA B LYS A 1 80 ? -2.956 20.837 -4.458 0.40 5.22 103 LYS A CA 1
ATOM 687 C C . LYS A 1 80 ? -3.548 20.224 -5.732 1.00 4.49 103 LYS A C 1
ATOM 688 O O . LYS A 1 80 ? -4.736 20.330 -5.965 1.00 5.48 103 LYS A O 1
ATOM 699 N N . ASN A 1 81 ? -2.692 19.624 -6.569 1.00 4.77 104 ASN A N 1
ATOM 700 C CA . ASN A 1 81 ? -3.098 18.944 -7.786 1.00 3.72 104 ASN A CA 1
ATOM 701 C C . ASN A 1 81 ? -3.244 17.431 -7.631 1.00 3.16 104 ASN A C 1
ATOM 702 O O . ASN A 1 81 ? -3.614 16.757 -8.572 1.00 3.69 104 ASN A O 1
ATOM 707 N N . TRP A 1 82 ? -2.920 16.904 -6.450 1.00 3.29 105 TRP A N 1
ATOM 708 C CA . TRP A 1 82 ? -2.987 15.480 -6.208 1.00 3.46 105 TRP A CA 1
ATOM 709 C C . TRP A 1 82 ? -4.049 15.099 -5.197 1.00 3.78 105 TRP A C 1
ATOM 710 O O . TRP A 1 82 ? -4.272 15.825 -4.230 1.00 4.24 105 TRP A O 1
ATOM 721 N N . THR A 1 83 ? -4.680 13.946 -5.383 1.00 3.48 106 THR A N 1
ATOM 722 C CA . THR A 1 83 ? -5.594 13.456 -4.356 1.00 4.32 106 THR A CA 1
ATOM 723 C C . THR A 1 83 ? -4.825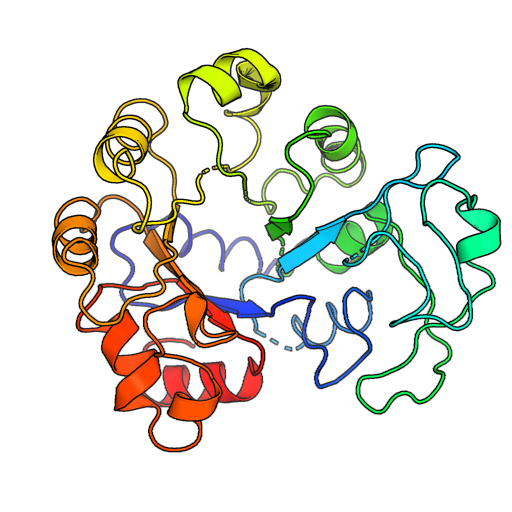 12.691 -3.280 1.00 4.48 106 THR A C 1
ATOM 724 O O . THR A 1 83 ? -3.711 12.181 -3.515 1.00 4.23 106 THR A O 1
ATOM 728 N N . LEU A 1 84 ? -5.417 12.567 -2.093 1.00 4.10 107 LEU A N 1
ATOM 729 C CA . LEU A 1 84 ? -4.777 11.795 -1.040 1.00 4.59 107 LEU A CA 1
ATOM 730 C C . LEU A 1 84 ? -4.511 10.370 -1.438 1.00 5.07 107 LEU A C 1
ATOM 731 O O . LEU A 1 84 ? -3.414 9.861 -1.182 1.00 4.87 107 LEU A O 1
ATOM 736 N N . ALA A 1 85 ? -5.464 9.702 -2.076 1.00 4.58 108 ALA A N 1
ATOM 737 C CA . ALA A 1 85 ? -5.266 8.314 -2.455 1.00 5.00 108 ALA A CA 1
ATOM 738 C C . ALA A 1 85 ? -4.102 8.112 -3.389 1.00 5.46 108 ALA A C 1
ATOM 739 O O . ALA A 1 85 ? -3.362 7.152 -3.252 1.00 6.66 108 ALA A O 1
ATOM 741 N N . ASP A 1 86 ? -3.899 9.040 -4.315 1.00 4.67 109 ASP A N 1
ATOM 742 C CA . ASP A 1 86 ? -2.758 8.915 -5.220 1.00 4.64 109 ASP A CA 1
ATOM 743 C C . ASP A 1 86 ? -1.452 9.240 -4.493 1.00 4.69 109 ASP A C 1
ATOM 744 O O . ASP A 1 86 ? -0.440 8.603 -4.762 1.00 5.15 109 ASP A O 1
ATOM 749 N N . ILE A 1 87 ? -1.450 10.218 -3.601 1.00 4.65 110 ILE A N 1
ATOM 750 C CA . ILE A 1 87 ? -0.261 10.516 -2.799 1.00 4.90 110 ILE A CA 1
ATOM 751 C C . ILE A 1 87 ? 0.141 9.308 -1.979 1.00 5.17 110 ILE A C 1
ATOM 752 O O . ILE A 1 87 ? 1.331 9.062 -1.832 1.00 5.31 110 ILE A O 1
ATOM 757 N N . LYS A 1 88 ? -0.835 8.572 -1.470 1.00 5.38 111 LYS A N 1
ATOM 758 C CA . LYS A 1 88 ? -0.568 7.354 -0.655 1.00 6.54 111 LYS A CA 1
ATOM 759 C C . LYS A 1 88 ? 0.083 6.202 -1.408 1.00 6.95 111 LYS A C 1
ATOM 760 O O . LYS A 1 88 ? 0.559 5.261 -0.776 1.00 8.62 111 LYS A O 1
ATOM 766 N N . LYS A 1 89 ? 0.083 6.277 -2.728 1.00 6.29 112 LYS A N 1
ATOM 767 C CA A LYS A 1 89 ? 0.744 5.284 -3.566 0.50 6.89 112 LYS A CA 1
ATOM 768 C CA B LYS A 1 89 ? 0.747 5.258 -3.524 0.50 7.13 112 LYS A CA 1
ATOM 769 C C . LYS A 1 89 ? 2.233 5.566 -3.671 1.00 7.01 112 LYS A C 1
ATOM 770 O O . LYS A 1 89 ? 3.008 4.691 -4.078 1.00 8.28 112 LYS A O 1
ATOM 781 N N . LEU A 1 90 ? 2.648 6.784 -3.343 1.00 5.74 113 LEU A N 1
ATOM 782 C CA . LEU A 1 90 ? 4.055 7.182 -3.377 1.00 5.53 113 LEU A CA 1
ATOM 783 C C . LEU A 1 90 ? 4.758 6.635 -2.112 1.00 5.21 113 LEU A C 1
ATOM 784 O O . LEU A 1 90 ? 4.117 6.150 -1.178 1.00 5.77 113 LEU A O 1
ATOM 789 N N . LYS A 1 91 ? 6.073 6.798 -2.075 1.00 4.24 114 LYS A N 1
ATOM 790 C CA . LYS A 1 91 ? 6.874 6.455 -0.917 1.00 4.98 114 LYS A CA 1
ATOM 791 C C . LYS A 1 91 ? 7.723 7.623 -0.508 1.00 5.13 114 LYS A C 1
ATOM 792 O O . LYS A 1 91 ? 8.108 8.444 -1.327 1.00 5.44 114 LYS A O 1
ATOM 798 N N . LEU A 1 92 ? 8.032 7.697 0.782 1.00 4.85 115 LEU A N 1
ATOM 799 C CA . LEU A 1 92 ? 8.910 8.730 1.326 1.00 4.63 115 LEU A CA 1
ATOM 800 C C . LEU A 1 92 ? 10.366 8.371 1.151 1.00 5.30 115 LEU A C 1
ATOM 801 O O . LEU A 1 92 ? 10.751 7.183 1.258 1.00 6.01 115 LEU A O 1
ATOM 806 N N . LYS A 1 93 ? 11.175 9.391 0.877 1.00 5.84 116 LYS A N 1
ATOM 807 C CA A LYS A 1 93 ? 12.631 9.266 0.861 0.65 6.25 116 LYS A CA 1
ATOM 808 C CA B LYS A 1 93 ? 12.622 9.227 0.857 0.35 6.27 116 LYS A CA 1
ATOM 809 C C . LYS A 1 93 ? 13.189 9.590 2.238 1.00 6.14 116 LYS A C 1
ATOM 810 O O . LYS A 1 93 ? 12.656 10.455 2.939 1.00 7.40 116 LYS A O 1
ATOM 821 N N . ASP A 1 94 ? 14.260 8.906 2.647 1.00 6.13 117 ASP A N 1
ATOM 822 C CA . ASP A 1 94 ? 14.916 9.225 3.912 1.00 6.99 117 ASP A CA 1
ATOM 823 C C . ASP A 1 94 ? 15.898 10.394 3.697 1.00 8.06 117 ASP A C 1
ATOM 824 O O . ASP A 1 94 ? 16.021 10.943 2.578 1.00 9.12 117 ASP A O 1
ATOM 829 N N . LYS A 1 95 ? 16.557 10.785 4.775 1.00 8.24 118 LYS A N 1
ATOM 830 C CA A LYS A 1 95 ? 17.500 11.920 4.775 0.45 9.76 118 LYS A CA 1
ATOM 831 C CA B LYS A 1 95 ? 17.493 11.925 4.765 0.55 9.76 118 LYS A CA 1
ATOM 832 C C . LYS A 1 95 ? 18.651 11.760 3.795 1.00 11.15 118 LYS A C 1
ATOM 833 O O . LYS A 1 95 ? 19.268 12.760 3.398 1.00 13.37 118 LYS A O 1
ATOM 844 N N . ASP A 1 96 ? 18.974 10.518 3.428 1.00 10.79 119 ASP A N 1
ATOM 845 C CA . ASP A 1 96 ? 20.049 10.231 2.495 1.00 12.12 119 ASP A CA 1
ATOM 846 C C . ASP A 1 96 ? 19.500 10.128 1.062 1.00 12.01 119 ASP A C 1
ATOM 847 O O . ASP A 1 96 ? 20.266 9.872 0.131 1.00 14.49 119 ASP A O 1
ATOM 852 N N . GLY A 1 97 ? 18.198 10.322 0.887 1.00 11.58 120 GLY A N 1
ATOM 853 C CA . GLY A 1 97 ? 17.541 10.217 -0.417 1.00 11.06 120 GLY A CA 1
ATOM 854 C C . GLY A 1 97 ? 17.123 8.823 -0.829 1.00 10.27 120 GLY A C 1
ATOM 855 O O . GLY A 1 97 ? 16.682 8.650 -1.962 1.00 12.15 120 GLY A O 1
ATOM 856 N N . LYS A 1 98 ? 17.261 7.847 0.058 1.00 8.32 121 LYS A N 1
ATOM 857 C CA A LYS A 1 98 ? 16.893 6.469 -0.287 0.55 8.32 121 LYS A CA 1
ATOM 858 C CA B LYS A 1 98 ? 16.900 6.446 -0.212 0.45 8.35 121 LYS A CA 1
ATOM 859 C C . LYS A 1 98 ? 15.397 6.304 -0.129 1.00 7.46 121 LYS A C 1
ATOM 860 O O . LYS A 1 98 ? 14.790 6.840 0.797 1.00 7.45 121 LYS A O 1
ATOM 871 N N . VAL A 1 99 ? 14.809 5.580 -1.055 1.00 6.55 122 VAL A N 1
ATOM 872 C CA . VAL A 1 99 ? 13.363 5.339 -1.044 1.00 6.64 122 VAL A CA 1
ATOM 873 C C . VAL A 1 99 ? 13.071 4.330 0.079 1.00 6.78 122 VAL A C 1
ATOM 874 O O . VAL A 1 99 ? 13.756 3.283 0.173 1.00 7.96 122 VAL A O 1
ATOM 878 N N . THR A 1 100 ? 12.103 4.634 0.937 1.00 5.69 123 THR A N 1
ATOM 879 C CA . THR A 1 100 ? 11.698 3.752 2.037 1.00 5.88 123 THR A CA 1
ATOM 880 C C . THR A 1 100 ? 10.351 3.094 1.715 1.00 5.23 123 THR A C 1
ATOM 881 O O . THR A 1 100 ? 9.796 3.269 0.608 1.00 5.40 123 THR A O 1
ATOM 885 N N . ASN A 1 101 ? 9.853 2.318 2.675 1.00 5.63 124 ASN A N 1
ATOM 886 C CA A ASN A 1 101 ? 8.494 1.797 2.547 0.60 5.40 124 ASN A CA 1
ATOM 887 C CA B ASN A 1 101 ? 8.535 1.696 2.658 0.40 5.82 124 ASN A CA 1
ATOM 888 C C . ASN A 1 101 ? 7.483 2.601 3.323 1.00 6.05 124 ASN A C 1
ATOM 889 O O . ASN A 1 101 ? 6.309 2.207 3.458 1.00 7.42 124 ASN A O 1
ATOM 898 N N . TYR A 1 102 ? 7.903 3.753 3.826 1.00 5.44 125 TYR A N 1
ATOM 899 C CA . TYR A 1 102 ? 6.979 4.649 4.512 1.00 5.89 125 TYR A CA 1
ATOM 900 C C . TYR A 1 102 ? 6.191 5.489 3.520 1.00 5.73 125 TYR A C 1
ATOM 901 O O . TYR A 1 102 ? 6.661 5.786 2.394 1.00 5.45 125 TYR A O 1
ATOM 910 N N . VAL A 1 103 ? 4.997 5.874 3.948 1.00 5.99 126 VAL A N 1
ATOM 911 C CA . VAL A 1 103 ? 4.100 6.687 3.142 1.00 5.95 126 VAL A CA 1
ATOM 912 C C . VAL A 1 103 ? 3.799 8.020 3.810 1.00 5.83 126 VAL A C 1
ATOM 913 O O . VAL A 1 103 ? 4.019 8.202 5.019 1.00 5.81 126 VAL A O 1
ATOM 917 N N . VAL A 1 104 ? 3.319 8.965 3.025 1.00 4.62 127 VAL A N 1
ATOM 918 C CA . VAL A 1 104 ? 2.870 10.243 3.536 1.00 5.78 127 VAL A CA 1
ATOM 919 C C . VAL A 1 104 ? 1.688 9.992 4.496 1.00 5.04 127 VAL A C 1
ATOM 920 O O . VAL A 1 104 ? 0.711 9.340 4.129 1.00 5.46 127 VAL A O 1
ATOM 924 N N . PRO A 1 105 ? 1.745 10.531 5.724 1.00 4.55 128 PRO A N 1
ATOM 925 C CA . PRO A 1 105 ? 0.630 10.384 6.640 1.00 4.98 128 PRO A CA 1
ATOM 926 C C . PRO A 1 105 ? -0.336 11.569 6.553 1.00 4.61 128 PRO A C 1
ATOM 927 O O . PRO A 1 105 ? 0.057 12.696 6.217 1.00 5.20 128 PRO A O 1
ATOM 931 N N . THR A 1 106 ? -1.600 11.330 6.883 1.00 4.76 129 THR A N 1
ATOM 932 C CA . THR A 1 106 ? -2.539 12.394 7.071 1.00 4.93 129 THR A CA 1
ATOM 933 C C . THR A 1 106 ? -2.229 13.058 8.438 1.00 3.92 129 THR A C 1
ATOM 934 O O . THR A 1 106 ? -1.566 12.488 9.322 1.00 4.73 129 THR A O 1
ATOM 938 N N . LEU A 1 107 ? -2.737 14.246 8.605 1.00 4.12 130 LEU A N 1
ATOM 939 C CA . LEU A 1 107 ? -2.664 14.910 9.880 1.00 4.47 130 LEU A CA 1
ATOM 940 C C . LEU A 1 107 ? -3.292 14.045 10.951 1.00 3.97 130 LEU A C 1
ATOM 941 O O . LEU A 1 107 ? -2.730 13.911 12.067 1.00 4.47 130 LEU A O 1
ATOM 946 N N . GLU A 1 108 ? -4.437 13.426 10.659 1.00 4.63 131 GLU A N 1
ATOM 947 C CA . GLU A 1 108 ? -5.101 12.560 11.627 1.00 4.46 131 GLU A CA 1
ATOM 948 C C . GLU A 1 108 ? -4.159 11.425 12.067 1.00 4.22 131 GLU A C 1
ATOM 949 O O . GLU A 1 108 ? -4.031 11.164 13.257 1.00 4.48 131 GLU A O 1
ATOM 955 N N . GLU A 1 109 ? -3.513 10.781 11.112 1.00 4.63 132 GLU A N 1
ATOM 956 C CA . GLU A 1 109 ? -2.569 9.715 11.439 1.00 4.49 132 GLU A CA 1
ATOM 957 C C . GLU A 1 109 ? -1.427 10.196 12.328 1.00 4.77 132 GLU A C 1
ATOM 958 O O . GLU A 1 109 ? -1.027 9.481 13.262 1.00 5.12 132 GLU A O 1
ATOM 964 N N . ALA A 1 110 ? -0.892 11.391 12.031 1.00 4.10 133 ALA A N 1
ATOM 965 C CA . ALA A 1 110 ? 0.187 11.925 12.839 1.00 3.53 133 ALA A CA 1
ATOM 966 C C . ALA A 1 110 ? -0.295 12.177 14.260 1.00 4.48 133 ALA A C 1
ATOM 967 O O . ALA A 1 110 ? 0.390 11.863 15.234 1.00 4.78 133 ALA A O 1
ATOM 969 N N . LEU A 1 111 ? -1.480 12.768 14.400 1.00 3.63 134 LEU A N 1
ATOM 970 C CA . LEU A 1 111 ? -2.016 13.093 15.734 1.00 3.63 134 LEU A CA 1
ATOM 971 C C . LEU A 1 111 ? -2.297 11.836 16.532 1.00 4.23 134 LEU A C 1
ATOM 972 O O . LEU A 1 111 ? -2.058 11.798 17.739 1.00 4.48 134 LEU A O 1
ATOM 977 N N . LEU A 1 112 ? -2.771 10.779 15.877 1.00 3.89 135 LEU A N 1
ATOM 978 C CA . LEU A 1 112 ? -3.025 9.512 16.568 1.00 4.68 135 LEU A CA 1
ATOM 979 C C . LEU A 1 112 ? -1.731 8.867 17.020 1.00 4.14 135 LEU A C 1
ATOM 980 O O . LEU A 1 112 ? -1.687 8.202 18.066 1.00 5.15 135 LEU A O 1
ATOM 985 N N . THR A 1 113 ? -0.657 9.029 16.247 1.00 4.51 136 THR A N 1
ATOM 986 C CA . THR A 1 113 ? 0.673 8.549 16.667 1.00 4.90 136 THR A CA 1
ATOM 987 C C . THR A 1 113 ? 1.169 9.326 17.879 1.00 4.70 136 THR A C 1
ATOM 988 O O . THR A 1 113 ? 1.732 8.719 18.815 1.00 5.70 136 THR A O 1
ATOM 992 N N . ALA A 1 114 ? 0.922 10.635 17.916 1.00 4.83 137 ALA A N 1
ATOM 993 C CA . ALA A 1 114 ? 1.382 11.469 19.026 1.00 4.02 137 ALA A CA 1
ATOM 994 C C . ALA A 1 114 ? 0.515 11.412 20.271 1.00 5.04 137 ALA A C 1
ATOM 995 O O . ALA A 1 114 ? 0.963 11.776 21.354 1.00 5.08 137 ALA A O 1
ATOM 997 N N . LYS A 1 115 ? -0.721 10.977 20.128 1.00 4.24 138 LYS A N 1
ATOM 998 C CA . LYS A 1 115 ? -1.726 11.086 21.175 1.00 4.42 138 LYS A CA 1
ATOM 999 C C . LYS A 1 115 ? -1.258 10.483 22.470 1.00 3.83 138 LYS A C 1
ATOM 1000 O O . LYS A 1 115 ? -0.840 9.341 22.510 1.00 5.68 138 LYS A O 1
ATOM 1006 N N . GLY A 1 116 ? -1.348 11.297 23.534 1.00 4.32 139 GLY A N 1
ATOM 1007 C CA . GLY A 1 116 ? -0.945 10.888 24.862 1.00 4.64 139 GLY A CA 1
ATOM 1008 C C . GLY A 1 116 ? 0.541 10.913 25.180 1.00 4.16 139 GLY A C 1
ATOM 1009 O O . GLY A 1 116 ? 0.893 10.825 26.356 1.00 4.72 139 GLY A O 1
ATOM 1010 N N . LYS A 1 117 ? 1.384 11.095 24.161 1.00 4.36 140 LYS A N 1
ATOM 1011 C CA . LYS A 1 117 ? 2.828 10.882 24.283 1.00 5.30 140 LYS A CA 1
ATOM 1012 C C . LYS A 1 117 ? 3.706 12.073 24.060 1.00 5.52 140 LYS A C 1
ATOM 1013 O O . LYS A 1 117 ? 4.762 12.154 24.710 1.00 6.59 140 LYS A O 1
ATOM 1019 N N . ILE A 1 118 ? 3.341 12.985 23.169 1.00 4.63 141 ILE A N 1
ATOM 1020 C CA . ILE A 1 118 ? 4.248 14.069 22.810 1.00 4.84 141 ILE A CA 1
ATOM 1021 C C . ILE A 1 118 ? 3.405 15.236 22.374 1.00 5.00 141 ILE A C 1
ATOM 1022 O O . ILE A 1 118 ? 2.375 15.003 21.732 1.00 4.82 141 ILE A O 1
ATOM 1035 N N . VAL A 1 120 ? 2.387 18.429 20.002 1.00 4.82 143 VAL A N 1
ATOM 1036 C CA . VAL A 1 120 ? 2.496 18.628 18.587 1.00 4.29 143 VAL A CA 1
ATOM 1037 C C . VAL A 1 120 ? 2.325 20.105 18.257 1.00 5.97 143 VAL A C 1
ATOM 1038 O O . VAL A 1 120 ? 1.327 20.695 18.615 1.00 6.68 143 VAL A O 1
ATOM 1042 N N . ASN A 1 121 ? 3.288 20.673 17.541 1.00 5.01 144 ASN A N 1
ATOM 1043 C CA . ASN A 1 121 ? 3.195 22.028 17.025 1.00 4.60 144 ASN A CA 1
ATOM 1044 C C . ASN A 1 121 ? 2.958 21.920 15.555 1.00 4.47 144 ASN A C 1
ATOM 1045 O O . ASN A 1 121 ? 3.738 21.293 14.848 1.00 5.51 144 ASN A O 1
ATOM 1050 N N . LEU A 1 122 ? 1.913 22.550 15.065 1.00 6.08 145 LEU A N 1
ATOM 1051 C CA . LEU A 1 122 ? 1.640 22.514 13.623 1.00 7.23 145 LEU A CA 1
ATOM 1052 C C . LEU A 1 122 ? 2.129 23.750 12.982 1.00 8.37 145 LEU A C 1
ATOM 1053 O O . LEU A 1 122 ? 1.908 24.827 13.519 1.00 8.01 145 LEU A O 1
ATOM 1058 N N . ASP A 1 123 ? 2.777 23.636 11.840 1.00 8.63 146 ASP A N 1
ATOM 1059 C CA . ASP A 1 123 ? 3.126 24.822 11.047 1.00 9.44 146 ASP A CA 1
ATOM 1060 C C . ASP A 1 123 ? 2.364 24.752 9.735 1.00 11.08 146 ASP A C 1
ATOM 1061 O O . ASP A 1 123 ? 1.934 23.664 9.280 1.00 10.29 146 ASP A O 1
ATOM 1066 N N . LYS A 1 124 ? 2.182 25.935 9.164 1.00 12.79 147 LYS A N 1
ATOM 1067 C CA A LYS A 1 124 ? 1.447 26.130 7.907 0.50 13.98 147 LYS A CA 1
ATOM 1068 C CA B LYS A 1 124 ? 1.439 26.157 7.917 0.50 14.06 147 LYS A CA 1
ATOM 1069 C C . LYS A 1 124 ? -0.039 25.775 8.089 1.00 14.45 147 LYS A C 1
ATOM 1070 O O . LYS A 1 124 ? -0.733 25.463 7.130 1.00 16.49 147 LYS A O 1
ATOM 1081 N N . ALA A 1 125 ? -0.546 25.866 9.322 1.00 13.85 148 ALA A N 1
ATOM 1082 C CA . ALA A 1 125 ? -1.933 25.506 9.659 1.00 14.17 148 ALA A CA 1
ATOM 1083 C C . ALA A 1 125 ? -2.823 26.672 10.029 1.00 13.92 148 ALA A C 1
ATOM 1084 O O . ALA A 1 125 ? -4.033 26.490 10.123 1.00 14.31 148 ALA A O 1
ATOM 1086 N N . TYR A 1 126 ? -2.264 27.868 10.208 1.00 12.91 149 TYR A N 1
ATOM 1087 C CA . TYR A 1 126 ? -3.069 28.986 10.671 1.00 12.51 149 TYR A CA 1
ATOM 1088 C C . TYR A 1 126 ? -4.246 29.332 9.750 1.00 12.99 149 TYR A C 1
ATOM 1089 O O . TYR A 1 126 ? -5.371 29.503 10.214 1.00 10.97 149 TYR A O 1
ATOM 1098 N N . ASP A 1 127 ? -3.987 29.431 8.456 1.00 13.81 150 ASP A N 1
ATOM 1099 C CA . ASP A 1 127 ? -5.045 29.813 7.513 1.00 15.48 150 ASP A CA 1
ATOM 1100 C C . ASP A 1 127 ? -6.184 28.789 7.410 1.00 15.36 150 ASP A C 1
ATOM 1101 O O . ASP A 1 127 ? -7.292 29.142 6.981 1.00 15.53 150 ASP A O 1
ATOM 1106 N N . ILE A 1 128 ? -5.936 27.558 7.870 1.00 14.55 151 ILE A N 1
ATOM 1107 C CA . ILE A 1 128 ? -6.912 26.461 7.853 1.00 14.21 151 ILE A CA 1
ATOM 1108 C C . ILE A 1 128 ? -7.224 25.982 9.278 1.00 13.62 151 ILE A C 1
ATOM 1109 O O . ILE A 1 128 ? -7.525 24.822 9.494 1.00 12.84 151 ILE A O 1
ATOM 1114 N N . PHE A 1 129 ? -7.165 26.905 10.242 1.00 12.27 152 PHE A N 1
ATOM 1115 C CA . PHE A 1 129 ? -7.336 26.635 11.676 1.00 12.44 152 PHE A CA 1
ATOM 1116 C C . PHE A 1 129 ? -8.597 25.789 11.909 1.00 12.30 152 PHE A C 1
ATOM 1117 O O . PHE A 1 129 ? -8.576 24.834 12.671 1.00 12.18 152 PHE A O 1
ATOM 1125 N N . ASP A 1 130 ? -9.705 26.187 11.298 1.00 13.00 153 ASP A N 1
ATOM 1126 C CA . ASP A 1 130 ? -10.978 25.460 11.511 1.00 13.66 153 ASP A CA 1
ATOM 1127 C C . ASP A 1 130 ? -10.968 24.021 10.968 1.00 12.44 153 ASP A C 1
ATOM 1128 O O . ASP A 1 130 ? -11.414 23.104 11.681 1.00 14.54 153 ASP A O 1
ATOM 1133 N N . ASP A 1 131 ? -10.375 23.825 9.802 1.00 12.22 154 ASP A N 1
ATOM 1134 C CA . ASP A 1 131 ? -10.220 22.481 9.212 1.00 12.97 154 ASP A CA 1
ATOM 1135 C C . ASP A 1 131 ? -9.312 21.623 10.096 1.00 12.60 154 ASP A C 1
ATOM 1136 O O . ASP A 1 131 ? -9.607 20.477 10.378 1.00 13.10 154 ASP A O 1
ATOM 1141 N N . VAL A 1 132 ? -8.249 22.237 10.609 1.00 11.23 155 VAL A N 1
ATOM 1142 C CA . VAL A 1 132 ? -7.356 21.554 11.544 1.00 10.12 155 VAL A CA 1
ATOM 1143 C C . VAL A 1 132 ? -8.082 21.237 12.826 1.00 9.43 155 VAL A C 1
ATOM 1144 O O . VAL A 1 132 ? -8.012 20.096 13.314 1.00 8.99 155 VAL A O 1
ATOM 1148 N N . TYR A 1 133 ? -8.851 22.193 13.373 1.00 10.74 156 TYR A N 1
ATOM 1149 C CA . TYR A 1 133 ? -9.549 21.959 14.640 1.00 11.75 156 TYR A CA 1
ATOM 1150 C C . TYR A 1 133 ? -10.517 20.759 14.558 1.00 10.73 156 TYR A C 1
ATOM 1151 O O . TYR A 1 133 ? -10.617 19.997 15.511 1.00 11.99 156 TYR A O 1
ATOM 1160 N N . ALA A 1 134 ? -11.192 20.602 13.427 1.00 12.03 157 ALA A N 1
ATOM 1161 C CA . ALA A 1 134 ? -12.109 19.457 13.249 1.00 11.74 157 ALA A CA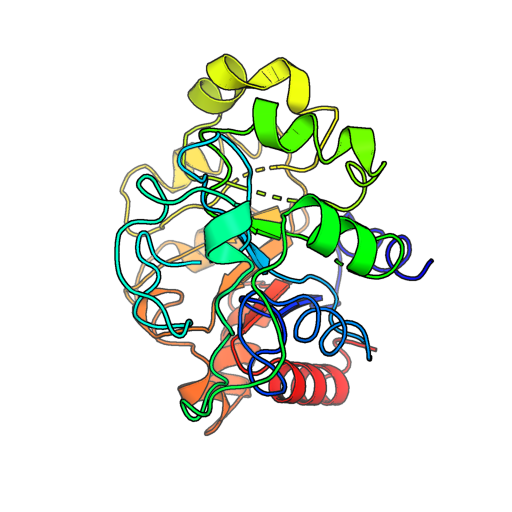 1
ATOM 1162 C C . ALA A 1 134 ? -11.360 18.119 13.410 1.00 10.47 157 ALA A C 1
ATOM 1163 O O . ALA A 1 134 ? -11.888 17.181 14.020 1.00 11.32 157 ALA A O 1
ATOM 1165 N N . ILE A 1 135 ? -10.108 18.078 12.948 1.00 9.38 158 ILE A N 1
ATOM 1166 C CA A ILE A 1 135 ? -9.273 16.857 13.059 0.60 8.51 158 ILE A CA 1
ATOM 1167 C CA B ILE A 1 135 ? -9.276 16.863 13.061 0.40 8.69 158 ILE A CA 1
ATOM 1168 C C . ILE A 1 135 ? -8.769 16.708 14.504 1.00 8.55 158 ILE A C 1
ATOM 1169 O O . ILE A 1 135 ? -8.650 15.595 15.031 1.00 8.28 158 ILE A O 1
ATOM 1178 N N . LEU A 1 136 ? -8.479 17.825 15.151 1.00 8.29 159 LEU A N 1
ATOM 1179 C CA . LEU A 1 136 ? -8.058 17.795 16.563 1.00 9.84 159 LEU A CA 1
ATOM 1180 C C . LEU A 1 136 ? -9.188 17.196 17.412 1.00 10.92 159 LEU A C 1
ATOM 1181 O O . LEU A 1 136 ? -8.959 16.327 18.275 1.00 11.26 159 LEU A O 1
ATOM 1186 N N . GLU A 1 137 ? -10.409 17.621 17.115 1.00 12.83 160 GLU A N 1
ATOM 1187 C CA . GLU A 1 137 ? -11.639 17.152 17.802 1.00 15.22 160 GLU A CA 1
ATOM 1188 C C . GLU A 1 137 ? -11.890 15.663 17.511 1.00 15.18 160 GLU A C 1
ATOM 1189 O O . GLU A 1 137 ? -12.128 14.885 18.433 1.00 16.30 160 GLU A O 1
ATOM 1195 N N . LYS A 1 138 ? -11.751 15.266 16.240 1.00 14.98 161 LYS A N 1
ATOM 1196 C CA . LYS A 1 138 ? -11.922 13.858 15.827 1.00 15.24 161 LYS A CA 1
ATOM 1197 C C . LYS A 1 138 ? -10.956 12.897 16.538 1.00 15.54 161 LYS A C 1
ATOM 1198 O O . LYS A 1 138 ? -11.318 11.762 16.868 1.00 17.21 161 LYS A O 1
ATOM 1204 N N . THR A 1 139 ? -9.718 13.346 16.759 1.00 12.58 162 THR A N 1
ATOM 1205 C CA . THR A 1 139 ? -8.674 12.539 17.399 1.00 12.33 162 THR A CA 1
ATOM 1206 C C . THR A 1 139 ? -8.576 12.806 18.923 1.00 12.70 162 THR A C 1
ATOM 1207 O O . THR A 1 139 ? -7.803 12.115 19.594 1.00 14.17 162 THR A O 1
ATOM 1211 N N . GLU A 1 140 ? -9.342 13.793 19.402 1.00 13.44 163 GLU A N 1
ATOM 1212 C CA . GLU A 1 140 ? -9.351 14.273 20.815 1.00 14.33 163 GLU A CA 1
ATOM 1213 C C . GLU A 1 140 ? -7.943 14.680 21.290 1.00 13.15 163 GLU A C 1
ATOM 1214 O O . GLU A 1 140 ? -7.494 14.336 22.392 1.00 13.58 163 GLU A O 1
ATOM 1220 N N . THR A 1 141 ? -7.243 15.393 20.419 1.00 11.06 164 THR A N 1
ATOM 1221 C CA . THR A 1 141 ? -5.887 15.854 20.717 1.00 9.80 164 THR A CA 1
ATOM 1222 C C . THR A 1 141 ? -5.773 17.369 20.883 1.00 8.72 164 THR A C 1
ATOM 1223 O O . THR A 1 141 ? -4.662 17.924 20.977 1.00 8.21 164 THR A O 1
ATOM 1227 N N . GLN A 1 142 ? -6.895 18.073 20.945 1.00 9.63 165 GLN A N 1
ATOM 1228 C CA A GLN A 1 142 ? -6.818 19.525 21.057 0.70 9.83 165 GLN A CA 1
ATOM 1229 C CA B GLN A 1 142 ? -6.920 19.534 21.149 0.30 9.79 165 GLN A CA 1
ATOM 1230 C C . GLN A 1 142 ? -6.046 19.988 22.312 1.00 9.65 165 GLN A C 1
ATOM 1231 O O . GLN A 1 142 ? -5.410 21.042 22.277 1.00 10.18 165 GLN A O 1
ATOM 1242 N N . ASN A 1 143 ? -6.005 19.159 23.355 1.00 7.91 166 ASN A N 1
ATOM 1243 C CA A ASN A 1 143 ? -5.283 19.565 24.566 0.60 8.04 166 ASN A CA 1
ATOM 1244 C CA B ASN A 1 143 ? -5.266 19.390 24.598 0.40 8.31 166 ASN A CA 1
ATOM 1245 C C . ASN A 1 143 ? -3.762 19.348 24.502 1.00 7.30 166 ASN A C 1
ATOM 1246 O O . ASN A 1 143 ? -3.076 19.725 25.406 1.00 7.84 166 ASN A O 1
ATOM 1255 N N . GLN A 1 144 ? -3.236 18.809 23.403 1.00 5.92 167 GLN A N 1
ATOM 1256 C CA . GLN A 1 144 ? -1.781 18.598 23.271 1.00 5.42 167 GLN A CA 1
ATOM 1257 C C . GLN A 1 144 ? -1.196 19.222 22.046 1.00 6.02 167 GLN A C 1
ATOM 1258 O O . GLN A 1 144 ? -0.034 18.931 21.730 1.00 6.10 167 GLN A O 1
ATOM 1264 N N . VAL A 1 145 ? -1.934 20.089 21.383 1.00 5.44 168 VAL A N 1
ATOM 1265 C CA . VAL A 1 145 ? -1.500 20.733 20.159 1.00 5.70 168 VAL A CA 1
ATOM 1266 C C . VAL A 1 145 ? -1.203 22.202 20.413 1.00 6.96 168 VAL A C 1
ATOM 1267 O O . VAL A 1 145 ? -1.851 22.829 21.259 1.00 8.92 168 VAL A O 1
ATOM 1271 N N . ILE A 1 146 ? -0.195 22.719 19.717 1.00 5.75 169 ILE A N 1
ATOM 1272 C CA . ILE A 1 146 ? 0.184 24.145 19.761 1.00 5.27 169 ILE A CA 1
ATOM 1273 C C . ILE A 1 146 ? 0.022 24.652 18.336 1.00 5.53 169 ILE A C 1
ATOM 1274 O O . ILE A 1 146 ? 0.694 24.192 17.398 1.00 5.80 169 ILE A O 1
ATOM 1287 N N . LYS A 1 148 ? 0.154 27.938 15.712 1.00 5.06 171 LYS A N 1
ATOM 1288 C CA . LYS A 1 148 ? 0.999 29.138 15.686 1.00 5.20 171 LYS A CA 1
ATOM 1289 C C . LYS A 1 148 ? 0.829 29.869 14.380 1.00 4.77 171 LYS A C 1
ATOM 1290 O O . LYS A 1 148 ? 0.362 29.294 13.388 1.00 6.18 171 LYS A O 1
ATOM 1296 N N . GLY A 1 149 ? 1.239 31.127 14.384 1.00 6.37 172 GLY A N 1
ATOM 1297 C CA . GLY A 1 149 ? 1.198 31.938 13.205 1.00 6.44 172 GLY A CA 1
ATOM 1298 C C . GLY A 1 149 ? 1.820 33.285 13.507 1.00 6.10 172 GLY A C 1
ATOM 1299 O O . GLY A 1 149 ? 2.193 33.590 14.632 1.00 6.38 172 GLY A O 1
ATOM 1300 N N . GLY A 1 150 ? 1.855 34.143 12.494 1.00 7.19 173 GLY A N 1
ATOM 1301 C CA . GLY A 1 150 ? 2.485 35.461 12.599 1.00 7.26 173 GLY A CA 1
ATOM 1302 C C . GLY A 1 150 ? 1.583 36.659 12.620 1.00 7.71 173 GLY A C 1
ATOM 1303 O O . GLY A 1 150 ? 2.066 37.769 12.712 1.00 9.14 173 GLY A O 1
ATOM 1304 N N . GLN A 1 151 ? 0.268 36.462 12.588 1.00 7.49 174 GLN A N 1
ATOM 1305 C CA . GLN A 1 151 ? -0.637 37.614 12.554 1.00 7.67 174 GLN A CA 1
ATOM 1306 C C . GLN A 1 151 ? -0.797 38.259 13.926 1.00 7.11 174 GLN A C 1
ATOM 1307 O O . GLN A 1 151 ? -0.668 37.590 14.948 1.00 5.97 174 GLN A O 1
ATOM 1313 N N . PRO A 1 152 ? -1.123 39.546 13.974 1.00 8.28 175 PRO A N 1
ATOM 1314 C CA . PRO A 1 152 ? -1.365 40.194 15.248 1.00 8.06 175 PRO A CA 1
ATOM 1315 C C . PRO A 1 152 ? -2.623 39.646 15.901 1.00 6.93 175 PRO A C 1
ATOM 1316 O O . PRO A 1 152 ? -3.503 39.079 15.221 1.00 7.76 175 PRO A O 1
ATOM 1320 N N . ILE A 1 153 ? -2.716 39.844 17.213 1.00 7.35 176 ILE A N 1
ATOM 1321 C CA . ILE A 1 153 ? -3.806 39.293 17.986 1.00 7.62 176 ILE A CA 1
ATOM 1322 C C . ILE A 1 153 ? -5.165 39.809 17.478 1.00 7.69 176 ILE A C 1
ATOM 1323 O O . ILE A 1 153 ? -6.137 39.047 17.495 1.00 8.14 176 ILE A O 1
ATOM 1328 N N . GLU A 1 154 ? -5.229 41.038 16.954 1.00 7.49 177 GLU A N 1
ATOM 1329 C CA . GLU A 1 154 ? -6.544 41.521 16.424 1.00 9.05 177 GLU A CA 1
ATOM 1330 C C . GLU A 1 154 ? -7.052 40.607 15.290 1.00 8.89 177 GLU A C 1
ATOM 1331 O O . GLU A 1 154 ? -8.242 40.277 15.230 1.00 9.31 177 GLU A O 1
ATOM 1337 N N . THR A 1 155 ? -6.160 40.250 14.381 1.00 8.30 178 THR A N 1
ATOM 1338 C CA . THR A 1 155 ? -6.473 39.396 13.220 1.00 8.12 178 THR A CA 1
ATOM 1339 C C . THR A 1 155 ? -6.839 37.981 13.646 1.00 8.40 178 THR A C 1
ATOM 1340 O O . THR A 1 155 ? -7.844 37.433 13.178 1.00 8.67 178 THR A O 1
ATOM 1344 N N . VAL A 1 156 ? -6.060 37.397 14.561 1.00 7.50 179 VAL A N 1
ATOM 1345 C CA . VAL A 1 156 ? -6.346 36.043 15.039 1.00 7.45 179 VAL A CA 1
ATOM 1346 C C . VAL A 1 156 ? -7.707 35.980 15.786 1.00 8.58 179 VAL A C 1
ATOM 1347 O O . VAL A 1 156 ? -8.456 35.017 15.628 1.00 8.52 179 VAL A O 1
ATOM 1351 N N . LYS A 1 157 ? -8.000 36.985 16.598 1.00 8.91 180 LYS A N 1
ATOM 1352 C CA . LYS A 1 157 ? -9.298 37.036 17.275 1.00 9.80 180 LYS A CA 1
ATOM 1353 C C . LYS A 1 157 ? -10.428 37.102 16.271 1.00 9.58 180 LYS A C 1
ATOM 1354 O O . LYS A 1 157 ? -11.431 36.395 16.426 1.00 10.10 180 LYS A O 1
ATOM 1360 N N . ARG A 1 158 ? -10.266 37.962 15.261 1.00 9.47 181 ARG A N 1
ATOM 1361 C CA . ARG A 1 158 ? -11.293 38.136 14.229 1.00 10.15 181 ARG A CA 1
ATOM 1362 C C . ARG A 1 158 ? -11.522 36.856 13.430 1.00 11.07 181 ARG A C 1
ATOM 1363 O O . ARG A 1 158 ? -12.674 36.469 13.187 1.00 10.72 181 ARG A O 1
ATOM 1371 N N . GLU A 1 159 ? -10.436 36.215 13.016 1.00 11.21 182 GLU A N 1
ATOM 1372 C CA . GLU A 1 159 ? -10.535 35.028 12.170 1.00 11.49 182 GLU A CA 1
ATOM 1373 C C . GLU A 1 159 ? -10.898 33.772 12.925 1.00 11.84 182 GLU A C 1
ATOM 1374 O O . GLU A 1 159 ? -11.768 33.013 12.463 1.00 12.55 182 GLU A O 1
ATOM 1380 N N . PHE A 1 160 ? -10.289 33.538 14.084 1.00 10.99 183 PHE A N 1
ATOM 1381 C CA . PHE A 1 160 ? -10.477 32.277 14.801 1.00 11.30 183 PHE A CA 1
ATOM 1382 C C . PHE A 1 160 ? -10.579 32.442 16.304 1.00 11.93 183 PHE A C 1
ATOM 1383 O O . PHE A 1 160 ? -10.187 31.563 17.058 1.00 12.74 183 PHE A O 1
ATOM 1391 N N . GLY A 1 161 ? -11.159 33.552 16.750 1.00 12.21 184 GLY A N 1
ATOM 1392 C CA . GLY A 1 161 ? -11.222 33.859 18.187 1.00 13.72 184 GLY A CA 1
ATOM 1393 C C . GLY A 1 161 ? -11.928 32.838 19.042 1.00 14.62 184 GLY A C 1
ATOM 1394 O O . GLY A 1 161 ? -11.522 32.599 20.180 1.00 16.20 184 GLY A O 1
ATOM 1395 N N . SER A 1 162 ? -12.946 32.195 18.484 1.00 15.94 185 SER A N 1
ATOM 1396 C CA . SER A 1 162 ? -13.712 31.183 19.231 1.00 17.12 185 SER A CA 1
ATOM 1397 C C . SER A 1 162 ? -12.927 29.901 19.516 1.00 17.49 185 SER A C 1
ATOM 1398 O O . SER A 1 162 ? -13.383 29.073 20.304 1.00 17.54 185 SER A O 1
ATOM 1401 N N . TYR A 1 163 ? -11.763 29.740 18.877 1.00 17.29 186 TYR A N 1
ATOM 1402 C CA . TYR A 1 163 ? -10.903 28.591 19.095 1.00 16.60 186 TYR A CA 1
ATOM 1403 C C . TYR A 1 163 ? -9.836 28.839 20.141 1.00 16.33 186 TYR A C 1
ATOM 1404 O O . TYR A 1 163 ? -9.209 27.881 20.575 1.00 16.28 186 TYR A O 1
ATOM 1413 N N . LEU A 1 164 ? -9.638 30.096 20.576 1.00 15.67 187 LEU A N 1
ATOM 1414 C CA . LEU A 1 164 ? -8.510 30.427 21.450 1.00 15.66 187 LEU A CA 1
ATOM 1415 C C . LEU A 1 164 ? -8.597 29.953 22.896 1.00 16.62 187 LEU A C 1
ATOM 1416 O O . LEU A 1 164 ? -7.585 29.970 23.589 1.00 17.85 187 LEU A O 1
ATOM 1421 N N . ASP A 1 165 ? -9.796 29.581 23.353 1.00 16.67 188 ASP A N 1
ATOM 1422 C CA A ASP A 1 165 ? -9.935 28.995 24.681 0.50 16.98 188 ASP A CA 1
ATOM 1423 C CA B ASP A 1 165 ? -9.987 28.991 24.672 0.50 17.18 188 ASP A CA 1
ATOM 1424 C C . ASP A 1 165 ? -9.969 27.467 24.556 1.00 16.92 188 ASP A C 1
ATOM 1425 O O . ASP A 1 165 ? -10.030 26.748 25.578 1.00 18.04 188 ASP A O 1
ATOM 1434 N N . LYS A 1 166 ? -9.897 26.954 23.316 1.00 15.20 189 LYS A N 1
ATOM 1435 C CA . LYS A 1 166 ? -9.955 25.507 23.052 1.00 14.04 189 LYS A CA 1
ATOM 1436 C C . LYS A 1 166 ? -8.623 24.835 22.670 1.00 12.20 189 LYS A C 1
ATOM 1437 O O . LYS A 1 166 ? -8.465 23.614 22.808 1.00 12.62 189 LYS A O 1
ATOM 1443 N N . VAL A 1 167 ? -7.673 25.618 22.168 1.00 10.85 190 VAL A N 1
ATOM 1444 C CA . VAL A 1 167 ? -6.368 25.067 21.795 1.00 9.70 190 VAL A CA 1
ATOM 1445 C C . VAL A 1 167 ? -5.311 26.119 22.021 1.00 8.61 190 VAL A C 1
ATOM 1446 O O . VAL A 1 167 ? -5.569 27.310 21.882 1.00 9.73 190 VAL A O 1
ATOM 1450 N N . LEU A 1 168 ? -4.129 25.678 22.441 1.00 7.21 191 LEU A N 1
ATOM 1451 C CA . LEU A 1 168 ? -3.021 26.559 22.652 1.00 7.44 191 LEU A CA 1
ATOM 1452 C C . LEU A 1 168 ? -2.588 27.246 21.338 1.00 6.38 191 LEU A C 1
ATOM 1453 O O . LEU A 1 168 ? -2.521 26.614 20.272 1.00 5.76 191 LEU A O 1
ATOM 1458 N N . TYR A 1 169 ? -2.298 28.522 21.445 1.00 5.11 192 TYR A N 1
ATOM 1459 C CA . TYR A 1 169 ? -1.812 29.335 20.331 1.00 4.76 192 TYR A CA 1
ATOM 1460 C C . TYR A 1 169 ? -0.564 30.055 20.757 1.00 5.50 192 TYR A C 1
ATOM 1461 O O . TYR A 1 169 ? -0.560 30.728 21.781 1.00 6.21 192 TYR A O 1
ATOM 1478 N N . PRO A 1 171 ? 2.203 32.833 19.345 1.00 4.16 194 PRO A N 1
ATOM 1479 C CA . PRO A 1 171 ? 2.594 33.750 18.286 1.00 4.52 194 PRO A CA 1
ATOM 1480 C C . PRO A 1 171 ? 4.056 33.548 17.870 1.00 4.84 194 PRO A C 1
ATOM 1481 O O . PRO A 1 171 ? 4.913 33.176 18.702 1.00 5.25 194 PRO A O 1
ATOM 1485 N N . VAL A 1 172 ? 4.313 33.817 16.589 1.00 4.52 195 VAL A N 1
ATOM 1486 C CA . VAL A 1 172 ? 5.641 33.779 15.979 1.00 4.36 195 VAL A CA 1
ATOM 1487 C C . VAL A 1 172 ? 5.969 35.219 15.609 1.00 5.98 195 VAL A C 1
ATOM 1488 O O . VAL A 1 172 ? 5.199 35.857 14.888 1.00 7.14 195 VAL A O 1
ATOM 1492 N N . ILE A 1 173 ? 7.078 35.725 16.136 1.00 5.70 196 ILE A N 1
ATOM 1493 C CA A ILE A 1 173 ? 7.451 37.109 15.851 0.60 5.75 196 ILE A CA 1
ATOM 1494 C CA B ILE A 1 173 ? 7.506 37.114 16.008 0.40 5.51 196 ILE A CA 1
ATOM 1495 C C . ILE A 1 173 ? 8.884 37.200 15.369 1.00 5.45 196 ILE A C 1
ATOM 1496 O O . ILE A 1 173 ? 9.809 36.652 15.945 1.00 5.55 196 ILE A O 1
ATOM 1505 N N . ASP A 1 174 ? 9.036 37.904 14.257 1.00 5.75 197 ASP A N 1
ATOM 1506 C CA . ASP A 1 174 ? 10.362 38.183 13.685 1.00 5.85 197 ASP A CA 1
ATOM 1507 C C . ASP A 1 174 ? 10.792 39.574 14.177 1.00 5.87 197 ASP A C 1
ATOM 1508 O O . ASP A 1 174 ? 10.190 40.583 13.850 1.00 5.96 197 ASP A O 1
ATOM 1513 N N . LEU A 1 175 ? 11.852 39.584 14.977 1.00 4.98 198 LEU A N 1
ATOM 1514 C CA . LEU A 1 175 ? 12.378 40.815 15.588 1.00 5.25 198 LEU A CA 1
ATOM 1515 C C . LEU A 1 175 ? 13.023 41.728 14.604 1.00 6.45 198 LEU A C 1
ATOM 1516 O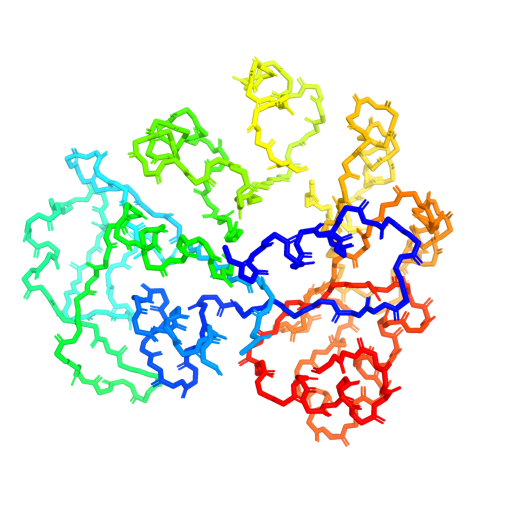 O . LEU A 1 175 ? 13.386 42.853 14.962 1.00 5.54 198 LEU A O 1
ATOM 1521 N N . GLY A 1 176 ? 13.177 41.290 13.356 1.00 6.94 199 GLY A N 1
ATOM 1522 C CA . GLY A 1 176 ? 13.638 42.196 12.316 1.00 8.37 199 GLY A CA 1
ATOM 1523 C C . GLY A 1 176 ? 12.556 43.133 11.845 1.00 9.88 199 GLY A C 1
ATOM 1524 O O . GLY A 1 176 ? 12.882 44.119 11.145 1.00 10.86 199 GLY A O 1
ATOM 1525 N N A ASN A 1 177 ? 11.291 42.854 12.213 0.50 10.75 200 ASN A N 1
ATOM 1526 N N B ASN A 1 177 ? 11.288 42.849 12.122 0.50 10.98 200 ASN A N 1
ATOM 1527 C CA A ASN A 1 177 ? 10.149 43.710 11.886 0.50 12.51 200 ASN A CA 1
ATOM 1528 C CA B ASN A 1 177 ? 10.215 43.715 11.642 0.50 12.80 200 ASN A CA 1
ATOM 1529 C C A ASN A 1 177 ? 10.024 44.848 12.862 0.50 13.21 200 ASN A C 1
ATOM 1530 C C B ASN A 1 177 ? 9.890 44.771 12.740 0.50 13.32 200 ASN A C 1
ATOM 1531 O O A ASN A 1 177 ? 10.096 44.642 14.076 0.50 12.89 200 ASN A O 1
ATOM 1532 O O B ASN A 1 177 ? 9.758 44.429 13.906 0.50 13.14 200 ASN A O 1
ATOM 1541 N N . LYS A 1 178 ? 9.825 46.058 12.340 1.00 14.74 201 LYS A N 1
ATOM 1542 C CA . LYS A 1 178 ? 9.644 47.231 13.222 1.00 16.11 201 LYS A CA 1
ATOM 1543 C C . LYS A 1 178 ? 8.515 47.195 14.279 1.00 16.69 201 LYS A C 1
ATOM 1544 O O . LYS A 1 178 ? 8.677 47.825 15.346 1.00 20.38 201 LYS A O 1
ATOM 1546 N N . GLU A 1 179 ? 7.435 46.449 14.008 1.00 15.63 202 GLU A N 1
ATOM 1547 C CA A GLU A 1 179 ? 6.283 46.330 14.910 0.50 15.18 202 GLU A CA 1
ATOM 1548 C CA B GLU A 1 179 ? 6.302 46.357 14.944 0.50 15.25 202 GLU A CA 1
ATOM 1549 C C . GLU A 1 179 ? 6.400 45.150 15.880 1.00 13.87 202 GLU A C 1
ATOM 1550 O O . GLU A 1 179 ? 5.452 44.833 16.593 1.00 12.01 202 GLU A O 1
ATOM 1561 N N . ALA A 1 180 ? 7.559 44.494 15.921 1.00 12.27 203 ALA A N 1
ATOM 1562 C CA . ALA A 1 180 ? 7.717 43.289 16.745 1.00 10.90 203 ALA A CA 1
ATOM 1563 C C . ALA A 1 180 ? 7.340 43.459 18.207 1.00 9.50 203 ALA A C 1
ATOM 1564 O O . ALA A 1 180 ? 6.580 42.664 18.769 1.00 9.11 203 ALA A O 1
ATOM 1566 N N . GLU A 1 181 ? 7.848 44.514 18.830 1.00 10.00 204 GLU A N 1
ATOM 1567 C CA . GLU A 1 181 ? 7.562 44.723 20.253 1.00 9.42 204 GLU A CA 1
ATOM 1568 C C . GLU A 1 181 ? 6.058 44.919 20.552 1.00 9.69 204 GLU A C 1
ATOM 1569 O O . GLU A 1 181 ? 5.536 44.376 21.513 1.00 8.68 204 GLU A O 1
ATOM 1575 N N . LYS A 1 182 ? 5.378 45.728 19.736 1.00 9.23 205 LYS A N 1
ATOM 1576 C CA . LYS A 1 182 ? 3.948 45.929 19.913 1.00 9.10 205 LYS A CA 1
ATOM 1577 C C . LYS A 1 182 ? 3.165 44.640 19.704 1.00 8.53 205 LYS A C 1
ATOM 1578 O O . LYS A 1 182 ? 2.244 44.351 20.469 1.00 8.46 205 LYS A O 1
ATOM 1584 N N . ILE A 1 183 ? 3.531 43.864 18.679 1.00 8.28 206 ILE A N 1
ATOM 1585 C CA . ILE A 1 183 ? 2.847 42.581 18.432 1.00 8.18 206 ILE A CA 1
ATOM 1586 C C . ILE A 1 183 ? 2.960 41.717 19.697 1.00 8.31 206 ILE A C 1
ATOM 1587 O O . ILE A 1 183 ? 1.975 41.157 20.175 1.00 7.23 206 ILE A O 1
ATOM 1592 N N . ILE A 1 184 ? 4.162 41.657 20.269 1.00 8.65 207 ILE A N 1
ATOM 1593 C CA . ILE A 1 184 ? 4.401 40.868 21.485 1.00 9.08 207 ILE A CA 1
ATOM 1594 C C . ILE A 1 184 ? 3.638 41.354 22.689 1.00 8.66 207 ILE A C 1
ATOM 1595 O O . ILE A 1 184 ? 2.943 40.587 23.338 1.00 9.85 207 ILE A O 1
ATOM 1600 N N . THR A 1 185 ? 3.696 42.668 22.948 1.00 8.83 208 THR A N 1
ATOM 1601 C CA A THR A 1 185 ? 3.012 43.217 24.129 0.60 9.02 208 THR A CA 1
ATOM 1602 C CA B THR A 1 185 ? 3.032 43.255 24.103 0.40 9.31 208 THR A CA 1
ATOM 1603 C C . THR A 1 185 ? 1.493 43.148 23.987 1.00 8.84 208 THR A C 1
ATOM 1604 O O . THR A 1 185 ? 0.784 42.893 24.954 1.00 9.49 208 THR A O 1
ATOM 1611 N N . ASP A 1 186 ? 0.967 43.260 22.775 1.00 8.47 209 ASP A N 1
ATOM 1612 C CA . ASP A 1 186 ? -0.478 43.104 22.573 1.00 7.95 209 ASP A CA 1
ATOM 1613 C C . ASP A 1 186 ? -0.890 41.639 22.840 1.00 7.93 209 ASP A C 1
ATOM 1614 O O . ASP A 1 186 ? -1.925 41.398 23.436 1.00 8.22 209 ASP A O 1
ATOM 1619 N N . TYR A 1 187 ? -0.090 40.674 22.391 1.00 8.54 210 TYR A N 1
ATOM 1620 C CA . TYR A 1 187 ? -0.342 39.250 22.723 1.00 8.25 210 TYR A CA 1
ATOM 1621 C C . TYR A 1 187 ? -0.297 39.001 24.234 1.00 8.56 210 TYR A C 1
ATOM 1622 O O . TYR A 1 187 ? -1.130 38.286 24.773 1.00 7.99 210 TYR A O 1
ATOM 1631 N N . LEU A 1 188 ? 0.724 39.555 24.888 1.00 9.24 211 LEU A N 1
ATOM 1632 C CA A LEU A 1 188 ? 0.905 39.357 26.314 0.50 10.00 211 LEU A CA 1
ATOM 1633 C CA B LEU A 1 188 ? 0.880 39.403 26.343 0.50 10.06 211 LEU A CA 1
ATOM 1634 C C . LEU A 1 188 ? -0.320 39.869 27.077 1.00 10.54 211 LEU A C 1
ATOM 1635 O O . LEU A 1 188 ? -0.824 39.186 27.979 1.00 11.93 211 LEU A O 1
ATOM 1644 N N . LYS A 1 189 ? -0.803 41.051 26.696 1.00 11.31 212 LYS A N 1
ATOM 1645 C CA . LYS A 1 189 ? -1.958 41.640 27.323 1.00 11.48 212 LYS A CA 1
ATOM 1646 C C . LYS A 1 189 ? -3.260 40.926 27.005 1.00 10.93 212 LYS A C 1
ATOM 1647 O O . LYS A 1 189 ? -4.052 40.627 27.901 1.00 12.51 212 LYS A O 1
ATOM 1653 N N . GLU A 1 190 ? -3.495 40.648 25.731 1.00 9.68 213 GLU A N 1
ATOM 1654 C CA . GLU A 1 190 ? -4.786 40.098 25.300 1.00 9.60 213 GLU A CA 1
ATOM 1655 C C . GLU A 1 190 ? -4.974 38.589 25.309 1.00 9.41 213 GLU A C 1
ATOM 1656 O O . GLU A 1 190 ? -6.098 38.127 25.459 1.00 9.71 213 GLU A O 1
ATOM 1662 N N . LEU A 1 191 ? -3.901 37.828 25.111 1.00 7.85 214 LEU A N 1
ATOM 1663 C CA . LEU A 1 191 ? -4.001 36.391 25.077 1.00 8.43 214 LEU A CA 1
ATOM 1664 C C . LEU A 1 191 ? -3.236 35.701 26.208 1.00 7.30 214 LEU A C 1
ATOM 1665 O O . LEU A 1 191 ? -3.602 34.584 26.595 1.00 8.70 214 LEU A O 1
ATOM 1670 N N . ARG A 1 192 ? -2.187 36.329 26.740 1.00 7.03 215 ARG A N 1
ATOM 1671 C CA . ARG A 1 192 ? -1.328 35.678 27.751 1.00 7.35 215 ARG A CA 1
ATOM 1672 C C . ARG A 1 192 ? -0.944 34.250 27.294 1.00 6.07 215 ARG A C 1
ATOM 1673 O O . ARG A 1 192 ? -1.238 33.237 27.930 1.00 6.57 215 ARG A O 1
ATOM 1681 N N . PRO A 1 193 ? -0.254 34.172 26.145 1.00 6.05 216 PRO A N 1
ATOM 1682 C CA . PRO A 1 193 ? 0.099 32.845 25.657 1.00 5.32 216 PRO A CA 1
ATOM 1683 C C . PRO A 1 193 ? 1.098 32.117 26.547 1.00 4.83 216 PRO A C 1
ATOM 1684 O O . PRO A 1 193 ? 1.871 32.759 27.254 1.00 5.31 216 PRO A O 1
ATOM 1688 N N . ALA A 1 194 ? 1.101 30.797 26.458 1.00 5.57 217 ALA A N 1
ATOM 1689 C CA . ALA A 1 194 ? 2.057 29.999 27.226 1.00 5.78 217 ALA A CA 1
ATOM 1690 C C . ALA A 1 194 ? 3.475 30.177 26.717 1.00 5.80 217 ALA A C 1
ATOM 1691 O O . ALA A 1 194 ? 4.438 30.043 27.480 1.00 6.12 217 ALA A O 1
ATOM 1693 N N . ALA A 1 195 ? 3.617 30.499 25.432 1.00 5.71 218 ALA A N 1
ATOM 1694 C CA . ALA A 1 195 ? 4.914 30.655 24.805 1.00 5.49 218 ALA A CA 1
ATOM 1695 C C . ALA A 1 195 ? 4.832 31.587 23.638 1.00 5.19 218 ALA A C 1
ATOM 1696 O O . ALA A 1 195 ? 3.762 31.820 23.098 1.00 5.03 218 ALA A O 1
ATOM 1698 N N . PHE A 1 196 ? 5.994 32.116 23.281 1.00 4.52 219 PHE A N 1
ATOM 1699 C CA . PHE A 1 196 ? 6.218 32.929 22.085 1.00 4.94 219 PHE A CA 1
ATOM 1700 C C . PHE A 1 196 ? 7.400 32.370 21.328 1.00 5.17 219 PHE A C 1
ATOM 1701 O O . PHE A 1 196 ? 8.415 32.070 21.923 1.00 5.45 219 PHE A O 1
ATOM 1709 N N . GLU A 1 197 ? 7.253 32.214 20.018 1.00 4.32 220 GLU A N 1
ATOM 1710 C CA . GLU A 1 197 ? 8.358 31.818 19.145 1.00 4.31 220 GLU A CA 1
ATOM 1711 C C . GLU A 1 197 ? 8.994 33.119 18.614 1.00 4.11 220 GLU A C 1
ATOM 1712 O O . GLU A 1 197 ? 8.329 33.917 17.940 1.00 5.11 220 GLU A O 1
ATOM 1718 N N . ILE A 1 198 ? 10.284 33.280 18.873 1.00 4.54 221 ILE A N 1
ATOM 1719 C CA . ILE A 1 198 ? 11.037 34.502 18.557 1.00 4.49 221 ILE A CA 1
ATOM 1720 C C . ILE A 1 198 ? 12.041 34.148 17.518 1.00 4.71 221 ILE A C 1
ATOM 1721 O O . ILE A 1 198 ? 12.814 33.186 17.703 1.00 4.49 221 ILE A O 1
ATOM 1726 N N . ILE A 1 199 ? 12.069 34.911 16.447 1.00 4.78 222 ILE A N 1
ATOM 1727 C CA . ILE A 1 199 ? 12.991 34.732 15.309 1.00 4.19 222 ILE A CA 1
ATOM 1728 C C . ILE A 1 199 ? 13.749 36.030 15.093 1.00 5.41 222 ILE A C 1
ATOM 1729 O O . ILE A 1 199 ? 13.194 37.119 15.165 1.00 4.94 222 ILE A O 1
ATOM 1734 N N . TYR A 1 200 ? 15.050 35.928 14.860 1.00 4.46 223 TYR A N 1
ATOM 1735 C CA . TYR A 1 200 ? 15.824 37.118 14.460 1.00 4.00 223 TYR A CA 1
ATOM 1736 C C . TYR A 1 200 ? 17.046 36.652 13.684 1.00 3.80 223 TYR A C 1
ATOM 1737 O O . TYR A 1 200 ? 17.678 35.673 14.064 1.00 4.71 223 TYR A O 1
ATOM 1746 N N . SER A 1 201 ? 17.436 37.412 12.659 1.00 3.75 224 SER A N 1
ATOM 1747 C CA A SER A 1 201 ? 18.588 37.044 11.847 0.55 3.60 224 SER A CA 1
ATOM 1748 C CA B SER A 1 201 ? 18.576 37.057 11.827 0.30 4.29 224 SER A CA 1
ATOM 1749 C CA C SER A 1 201 ? 18.580 37.070 11.811 0.15 4.06 224 SER A CA 1
ATOM 1750 C C . SER A 1 201 ? 19.867 37.771 12.204 1.00 4.31 224 SER A C 1
ATOM 1751 O O . SER A 1 201 ? 20.940 37.192 12.138 1.00 5.02 224 SER A O 1
ATOM 1758 N N . ASP A 1 202 ? 19.777 39.040 12.549 1.00 3.83 225 ASP A N 1
ATOM 1759 C CA . ASP A 1 202 ? 21.000 39.787 12.841 1.00 4.30 225 ASP A CA 1
ATOM 1760 C C . ASP A 1 202 ? 21.511 39.479 14.242 1.00 4.42 225 ASP A C 1
ATOM 1761 O O . ASP A 1 202 ? 20.833 39.753 15.193 1.00 3.73 225 ASP A O 1
ATOM 1766 N N . PRO A 1 203 ? 22.747 38.968 14.393 1.00 5.41 226 PRO A N 1
ATOM 1767 C CA . PRO A 1 203 ? 23.254 38.700 15.728 1.00 5.64 226 PRO A CA 1
ATOM 1768 C C . PRO A 1 203 ? 23.216 39.905 16.678 1.00 5.45 226 PRO A C 1
ATOM 1769 O O . PRO A 1 203 ? 23.132 39.715 17.882 1.00 5.67 226 PRO A O 1
ATOM 1773 N N . LYS A 1 204 ? 23.235 41.112 16.134 1.00 4.33 227 LYS A N 1
ATOM 1774 C CA . LYS A 1 204 ? 23.220 42.346 16.933 1.00 4.87 227 LYS A CA 1
ATOM 1775 C C . LYS A 1 204 ? 21.884 43.053 16.922 1.00 4.04 227 LYS A C 1
ATOM 1776 O O . LYS A 1 204 ? 21.802 44.198 17.348 1.00 3.78 227 LYS A O 1
ATOM 1782 N N . ASN A 1 205 ? 20.827 42.322 16.557 1.00 3.46 228 ASN A N 1
ATOM 1783 C CA . ASN A 1 205 ? 19.480 42.857 16.697 1.00 3.62 228 ASN A CA 1
ATOM 1784 C C . ASN A 1 205 ? 19.334 43.347 18.137 1.00 3.82 228 ASN A C 1
ATOM 1785 O O . ASN A 1 205 ? 19.702 42.627 19.070 1.00 5.25 228 ASN A O 1
ATOM 1790 N N . PRO A 1 206 ? 18.764 44.545 18.338 1.00 3.53 229 PRO A N 1
ATOM 1791 C CA . PRO A 1 206 ? 18.746 45.072 19.716 1.00 4.31 229 PRO A CA 1
ATOM 1792 C C . PRO A 1 206 ? 17.633 44.508 20.596 1.00 5.29 229 PRO A C 1
ATOM 1793 O O . PRO A 1 206 ? 17.647 44.695 21.810 1.00 6.31 229 PRO A O 1
ATOM 1797 N N . LEU A 1 207 ? 16.696 43.781 20.012 1.00 4.24 230 LEU A N 1
ATOM 1798 C CA . LEU A 1 207 ? 15.517 43.350 20.752 1.00 4.97 230 LEU A CA 1
ATOM 1799 C C . LEU A 1 207 ? 15.582 42.084 21.611 1.00 5.45 230 LEU A C 1
ATOM 1800 O O . LEU A 1 207 ? 14.905 42.078 22.613 1.00 5.18 230 LEU A O 1
ATOM 1805 N N . PRO A 1 208 ? 16.377 41.047 21.275 1.00 4.15 231 PRO A N 1
ATOM 1806 C CA . PRO A 1 208 ? 16.341 39.857 22.129 1.00 4.84 231 PRO A CA 1
ATOM 1807 C C . PRO A 1 208 ? 16.504 40.083 23.644 1.00 5.02 231 PRO A C 1
ATOM 1808 O O . PRO A 1 208 ? 15.758 39.470 24.411 1.00 5.38 231 PRO A O 1
ATOM 1812 N N . PRO A 1 209 ? 17.411 40.952 24.091 1.00 5.51 232 PRO A N 1
ATOM 1813 C CA . PRO A 1 209 ? 17.498 41.213 25.538 1.00 5.82 232 PRO A CA 1
ATOM 1814 C C . PRO A 1 209 ? 16.247 41.868 26.068 1.00 5.95 232 PRO A C 1
ATOM 1815 O O . PRO A 1 209 ? 15.859 41.617 27.237 1.00 7.62 232 PRO A O 1
ATOM 1819 N N . LYS A 1 210 ? 15.617 42.751 25.309 1.00 6.47 233 LYS A N 1
ATOM 1820 C CA . LYS A 1 210 ? 14.386 43.387 25.717 1.00 7.53 233 LYS A CA 1
ATOM 1821 C C . LYS A 1 210 ? 13.243 42.384 25.798 1.00 6.85 233 LYS A C 1
ATOM 1822 O O . LYS A 1 210 ? 12.412 42.420 26.726 1.00 7.92 233 LYS A O 1
ATOM 1828 N N . ILE A 1 211 ? 13.170 41.470 24.844 1.00 5.81 234 ILE A N 1
ATOM 1829 C CA . ILE A 1 211 ? 12.149 40.446 24.873 1.00 6.90 234 ILE A CA 1
ATOM 1830 C C . ILE A 1 211 ? 12.343 39.533 26.103 1.00 6.35 234 ILE A C 1
ATOM 1831 O O . ILE A 1 211 ? 11.340 39.107 26.713 1.00 5.42 234 ILE A O 1
ATOM 1836 N N . LYS A 1 212 ? 13.580 39.222 26.480 1.00 5.29 235 LYS A N 1
ATOM 1837 C CA . LYS A 1 212 ? 13.813 38.429 27.689 1.00 6.39 235 LYS A CA 1
ATOM 1838 C C . LYS A 1 212 ? 13.205 39.152 28.891 1.00 6.95 235 LYS A C 1
ATOM 1839 O O . LYS A 1 212 ? 12.489 38.547 29.708 1.00 7.82 235 LYS A O 1
ATOM 1845 N N . GLN A 1 213 ? 13.444 40.449 28.997 1.00 6.08 236 GLN A N 1
ATOM 1846 C CA . GLN A 1 213 ? 12.876 41.187 30.112 1.00 8.13 236 GLN A CA 1
ATOM 1847 C C . GLN A 1 213 ? 11.347 41.282 30.030 1.00 7.78 236 GLN A C 1
ATOM 1848 O O . GLN A 1 213 ? 10.682 41.168 31.075 1.00 8.39 236 GLN A O 1
ATOM 1854 N N . LEU A 1 214 ? 10.778 41.439 28.841 1.00 6.23 237 LEU A N 1
ATOM 1855 C CA A LEU A 1 214 ? 9.322 41.550 28.687 0.70 7.12 237 LEU A CA 1
ATOM 1856 C CA B LEU A 1 214 ? 9.339 41.562 28.682 0.30 7.02 237 LEU A CA 1
ATOM 1857 C C . LEU A 1 214 ? 8.613 40.253 29.025 1.00 7.15 237 LEU A C 1
ATOM 1858 O O . LEU A 1 214 ? 7.531 40.273 29.617 1.00 7.73 237 LEU A O 1
ATOM 1867 N N . LEU A 1 215 ? 9.213 39.120 28.669 1.00 6.56 238 LEU A N 1
ATOM 1868 C CA . LEU A 1 215 ? 8.564 37.819 28.845 1.00 6.76 238 LEU A CA 1
ATOM 1869 C C . LEU A 1 215 ? 9.023 37.018 30.053 1.00 8.76 238 LEU A C 1
ATOM 1870 O O . LEU A 1 215 ? 8.373 35.998 30.362 1.00 7.08 238 LEU A O 1
ATOM 1875 N N A PHE A 1 216 ? 9.904 37.628 30.881 0.70 9.37 239 PHE A N 1
ATOM 1876 N N B PHE A 1 216 ? 10.191 37.309 30.627 0.30 10.29 239 PHE A N 1
ATOM 1877 C CA A PHE A 1 216 ? 10.467 36.996 32.107 0.70 10.33 239 PHE A CA 1
ATOM 1878 C CA B PHE A 1 216 ? 10.691 36.440 31.714 0.30 11.85 239 PHE A CA 1
ATOM 1879 C C A PHE A 1 216 ? 9.420 36.515 33.039 0.70 10.30 239 PHE A C 1
ATOM 1880 C C B PHE A 1 216 ? 9.687 36.408 32.893 0.30 11.92 239 PHE A C 1
ATOM 1881 O O A PHE A 1 216 ? 8.624 37.335 33.550 0.70 12.04 239 PHE A O 1
ATOM 1882 O O B PHE A 1 216 ? 9.226 37.414 33.398 0.30 12.97 239 PHE A O 1
ATOM 1897 N N . LYS A 1 217 ? 9.342 35.164 33.214 1.00 12.78 240 LYS A N 1
ATOM 1898 C CA . LYS A 1 217 ? 8.396 34.641 34.190 1.00 12.75 240 LYS A CA 1
ATOM 1899 C C . LYS A 1 217 ? 6.941 34.868 33.795 1.00 10.83 240 LYS A C 1
ATOM 1900 O O . LYS A 1 217 ? 6.031 34.734 34.623 1.00 11.94 240 LYS A O 1
ATOM 1906 N N . LYS A 1 218 ? 6.711 35.240 32.539 1.00 8.66 241 LYS A N 1
ATOM 1907 C CA . LYS A 1 218 ? 5.368 35.482 32.048 1.00 7.51 241 LYS A CA 1
ATOM 1908 C C . LYS A 1 218 ? 4.984 34.492 30.954 1.00 7.50 241 LYS A C 1
ATOM 1909 O O . LYS A 1 218 ? 3.833 34.094 30.883 1.00 7.57 241 LYS A O 1
ATOM 1915 N N . SER A 1 219 ? 5.913 34.143 30.083 1.00 6.77 242 SER A N 1
ATOM 1916 C CA . SER A 1 219 ? 5.660 33.201 28.990 1.00 6.56 242 SER A CA 1
ATOM 1917 C C . SER A 1 219 ? 6.960 32.560 28.658 1.00 6.22 242 SER A C 1
ATOM 1918 O O . SER A 1 219 ? 8.020 33.234 28.780 1.00 8.40 242 SER A O 1
ATOM 1921 N N . LEU A 1 220 ? 6.908 31.343 28.129 1.00 5.44 243 LEU A N 1
ATOM 1922 C CA . LEU A 1 220 ? 8.139 30.688 27.691 1.00 5.81 243 LEU A CA 1
ATOM 1923 C C . LEU A 1 220 ? 8.632 31.214 26.350 1.00 5.81 243 LEU A C 1
ATOM 1924 O O . LEU A 1 220 ? 7.862 31.484 25.440 1.00 7.23 243 LEU A O 1
ATOM 1929 N N . ILE A 1 221 ? 9.930 31.384 26.231 1.00 4.36 244 ILE A N 1
ATOM 1930 C CA . ILE A 1 221 ? 10.555 31.834 24.997 1.00 5.12 244 ILE A CA 1
ATOM 1931 C C . ILE A 1 221 ? 11.074 30.653 24.216 1.00 4.15 244 ILE A C 1
ATOM 1932 O O . ILE A 1 221 ? 11.891 29.885 24.728 1.00 4.87 244 ILE A O 1
ATOM 1937 N N . TRP A 1 222 ? 10.593 30.545 22.985 1.00 4.51 245 TRP A N 1
ATOM 1938 C CA . TRP A 1 222 ? 11.025 29.533 22.031 1.00 4.57 245 TRP A CA 1
ATOM 1939 C C . TRP A 1 222 ? 11.954 30.120 20.976 1.00 4.20 245 TRP A C 1
ATOM 1940 O O . TRP A 1 222 ? 11.561 31.085 20.320 1.00 4.48 245 TRP A O 1
ATOM 1951 N N . TYR A 1 223 ? 13.169 29.582 20.863 1.00 3.48 246 TYR A N 1
ATOM 1952 C CA . TYR A 1 223 ? 14.084 29.936 19.752 1.00 3.79 246 TYR A CA 1
ATOM 1953 C C . TYR A 1 223 ? 14.321 28.698 18.917 1.00 4.71 246 TYR A C 1
ATOM 1954 O O . TYR A 1 223 ? 14.231 27.560 19.397 1.00 5.05 246 TYR A O 1
ATOM 1963 N N . ASN A 1 224 ? 14.663 28.953 17.673 1.00 4.93 247 ASN A N 1
ATOM 1964 C CA . ASN A 1 224 ? 14.990 27.912 16.688 1.00 4.91 247 ASN A CA 1
ATOM 1965 C C . ASN A 1 224 ? 16.478 27.924 16.388 1.00 4.69 247 ASN A C 1
ATOM 1966 O O . ASN A 1 224 ? 17.064 28.974 16.172 1.00 6.03 247 ASN A O 1
ATOM 1971 N N . THR A 1 225 ? 17.100 26.743 16.268 1.00 4.75 248 THR A N 1
ATOM 1972 C CA . THR A 1 225 ? 18.514 26.594 15.975 1.00 4.55 248 THR A CA 1
ATOM 1973 C C . THR A 1 225 ? 18.715 25.904 14.635 1.00 4.52 248 THR A C 1
ATOM 1974 O O . THR A 1 225 ? 19.803 25.404 14.319 1.00 4.94 248 THR A O 1
ATOM 1978 N N . LEU A 1 226 ? 17.717 25.955 13.778 1.00 4.38 249 LEU A N 1
ATOM 1979 C CA . LEU A 1 226 ? 17.748 25.159 12.537 1.00 4.51 249 LEU A CA 1
ATOM 1980 C C . LEU A 1 226 ? 18.752 25.652 11.494 1.00 5.33 249 LEU A C 1
ATOM 1981 O O . LEU A 1 226 ? 19.297 24.869 10.712 1.00 4.69 249 LEU A O 1
ATOM 1986 N N . TRP A 1 227 ? 18.921 26.952 11.421 1.00 4.02 250 TRP A N 1
ATOM 1987 C CA . TRP A 1 227 ? 19.830 27.610 10.504 1.00 3.55 250 TRP A CA 1
ATOM 1988 C C . TRP A 1 227 ? 20.122 29.013 11.005 1.00 4.50 250 TRP A C 1
ATOM 1989 O O . TRP A 1 227 ? 19.504 29.458 11.971 1.00 4.82 250 TRP A O 1
ATOM 2000 N N . GLY A 1 228 ? 21.069 29.694 10.368 1.00 3.56 251 GLY A N 1
ATOM 2001 C CA . GLY A 1 228 ? 21.618 30.934 10.921 1.00 3.64 251 GLY A CA 1
ATOM 2002 C C . GLY A 1 228 ? 20.635 32.070 11.071 1.00 4.39 251 GLY A C 1
ATOM 2003 O O . GLY A 1 228 ? 20.663 32.807 12.073 1.00 4.60 251 GLY A O 1
ATOM 2004 N N . SER A 1 229 ? 19.742 32.224 10.102 1.00 3.99 252 SER A N 1
ATOM 2005 C CA . SER A 1 229 ? 18.831 33.380 10.059 1.00 4.23 252 SER A CA 1
ATOM 2006 C C . SER A 1 229 ? 17.733 33.340 11.100 1.00 3.94 252 SER A C 1
ATOM 2007 O O . SER A 1 229 ? 16.999 34.329 11.213 1.00 3.97 252 SER A O 1
ATOM 2010 N N . LEU A 1 230 ? 17.607 32.243 11.853 1.00 3.54 253 LEU A N 1
ATOM 2011 C CA . LEU A 1 230 ? 16.552 32.181 12.827 1.00 3.30 253 LEU A CA 1
ATOM 2012 C C . LEU A 1 230 ? 16.872 32.683 14.207 1.00 4.04 253 LEU A C 1
ATOM 2013 O O . LEU A 1 230 ? 15.955 33.109 14.912 1.00 3.60 253 LEU A O 1
ATOM 2018 N N . ALA A 1 231 ? 18.141 32.656 14.609 1.00 3.87 254 ALA A N 1
ATOM 2019 C CA . ALA A 1 231 ? 18.491 33.095 15.951 1.00 3.71 254 ALA A CA 1
ATOM 2020 C C . ALA A 1 231 ? 19.889 33.682 15.974 1.00 4.19 254 ALA A C 1
ATOM 2021 O O . ALA A 1 231 ? 20.742 33.292 16.793 1.00 4.86 254 ALA A O 1
ATOM 2023 N N . GLY A 1 232 ? 20.148 34.605 15.054 1.00 4.00 255 GLY A N 1
ATOM 2024 C CA . GLY A 1 232 ? 21.405 35.320 15.075 1.00 4.28 255 GLY A CA 1
ATOM 2025 C C . GLY A 1 232 ? 22.640 34.480 14.959 1.00 5.19 255 GLY A C 1
ATOM 2026 O O . GLY A 1 232 ? 23.631 34.753 15.610 1.00 5.20 255 GLY A O 1
ATOM 2027 N N . ASN A 1 233 ? 22.564 33.449 14.126 1.00 5.31 256 ASN A N 1
ATOM 2028 C CA . ASN A 1 233 ? 23.641 32.502 13.881 1.00 5.32 256 ASN A CA 1
ATOM 2029 C C . ASN A 1 233 ? 23.962 31.571 15.054 1.00 6.01 256 ASN A C 1
ATOM 2030 O O . ASN A 1 233 ? 24.984 30.866 15.017 1.00 6.26 256 ASN A O 1
ATOM 2035 N N . HIS A 1 234 ? 23.091 31.521 16.059 1.00 5.37 257 HIS A N 1
ATOM 2036 C CA . HIS A 1 234 ? 23.185 30.528 17.135 1.00 5.40 257 HIS A CA 1
ATOM 2037 C C . HIS A 1 234 ? 22.407 29.347 16.631 1.00 5.60 257 HIS A C 1
ATOM 2038 O O . HIS A 1 234 ? 21.199 29.260 16.853 1.00 5.96 257 HIS A O 1
ATOM 2045 N N . ASP A 1 235 ? 23.085 28.453 15.897 1.00 4.96 258 ASP A N 1
ATOM 2046 C CA . ASP A 1 235 ? 22.398 27.324 15.292 1.00 4.96 258 ASP A CA 1
ATOM 2047 C C . ASP A 1 235 ? 23.010 25.977 15.642 1.00 4.06 258 ASP A C 1
ATOM 2048 O O . ASP A 1 235 ? 23.950 25.872 16.429 1.00 3.82 258 ASP A O 1
ATOM 2053 N N . ASP A 1 236 ? 22.439 24.939 15.080 1.00 4.58 259 ASP A N 1
ATOM 2054 C CA . ASP A 1 236 ? 22.864 23.595 15.348 1.00 4.71 259 ASP A CA 1
ATOM 2055 C C . ASP A 1 236 ? 24.334 23.360 14.961 1.00 3.87 259 ASP A C 1
ATOM 2056 O O . ASP A 1 236 ? 25.064 22.665 15.685 1.00 4.73 259 ASP A O 1
ATOM 2061 N N . ASN A 1 237 ? 24.774 23.936 13.838 1.00 3.82 260 ASN A N 1
ATOM 2062 C CA . ASN A 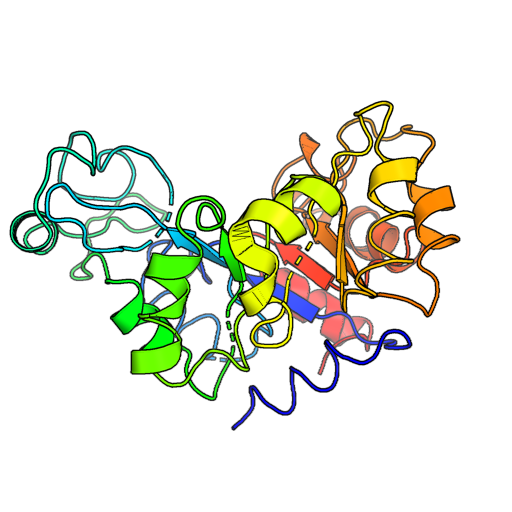1 237 ? 26.165 23.742 13.435 1.00 3.81 260 ASN A CA 1
ATOM 2063 C C . ASN A 1 237 ? 27.132 24.393 14.405 1.00 3.98 260 ASN A C 1
ATOM 2064 O O . ASN A 1 237 ? 28.143 23.789 14.773 1.00 4.41 260 ASN A O 1
ATOM 2069 N N . LEU A 1 238 ? 26.808 25.578 14.883 1.00 3.72 261 LEU A N 1
ATOM 2070 C CA . LEU A 1 238 ? 27.647 26.199 15.891 1.00 4.29 261 LEU A CA 1
ATOM 2071 C C . LEU A 1 238 ? 27.646 25.312 17.156 1.00 4.82 261 LEU A C 1
ATOM 2072 O O . LEU A 1 238 ? 28.701 25.160 17.805 1.00 5.09 261 LEU A O 1
ATOM 2077 N N . ALA A 1 239 ? 26.487 24.730 17.496 1.00 4.69 262 ALA A N 1
ATOM 2078 C CA . ALA A 1 239 ? 26.393 23.913 18.689 1.00 4.26 262 ALA A CA 1
ATOM 2079 C C . ALA A 1 239 ? 27.226 22.640 18.603 1.00 5.51 262 ALA A C 1
ATOM 2080 O O . ALA A 1 239 ? 27.591 22.066 19.634 1.00 5.53 262 ALA A O 1
ATOM 2082 N N . LEU A 1 240 ? 27.483 22.132 17.398 1.00 5.08 263 LEU A N 1
ATOM 2083 C CA . LEU A 1 240 ? 28.342 20.956 17.224 1.00 6.22 263 LEU A CA 1
ATOM 2084 C C . LEU A 1 240 ? 29.770 21.283 17.644 1.00 6.61 263 LEU A C 1
ATOM 2085 O O . LEU A 1 240 ? 30.444 20.387 18.185 1.00 9.37 263 LEU A O 1
ATOM 2090 N N . THR A 1 241 ? 30.225 22.506 17.386 1.00 6.88 264 THR A N 1
ATOM 2091 C CA A THR A 1 241 ? 31.562 23.020 17.752 0.60 7.43 264 THR A CA 1
ATOM 2092 C CA B THR A 1 241 ? 31.596 22.827 17.810 0.40 7.46 264 THR A CA 1
ATOM 2093 C C . THR A 1 241 ? 31.631 23.373 19.227 1.00 7.51 264 THR A C 1
ATOM 2094 O O . THR A 1 241 ? 32.584 23.087 19.936 1.00 9.30 264 THR A O 1
ATOM 2101 N N . ASP A 1 242 ? 30.599 24.086 19.673 1.00 7.49 265 ASP A N 1
ATOM 2102 C CA . ASP A 1 242 ? 30.529 24.524 21.072 1.00 8.94 265 ASP A CA 1
ATOM 2103 C C . ASP A 1 242 ? 29.077 24.795 21.425 1.00 6.73 265 ASP A C 1
ATOM 2104 O O . ASP A 1 242 ? 28.541 25.878 21.170 1.00 6.70 265 ASP A O 1
ATOM 2109 N N . PRO A 1 243 ? 28.496 23.809 22.114 1.00 6.75 266 PRO A N 1
ATOM 2110 C CA . PRO A 1 243 ? 27.099 23.973 22.453 1.00 6.07 266 PRO A CA 1
ATOM 2111 C C . PRO A 1 243 ? 26.841 25.117 23.420 1.00 5.49 266 PRO A C 1
ATOM 2112 O O . PRO A 1 243 ? 25.742 25.671 23.402 1.00 5.70 266 PRO A O 1
ATOM 2116 N N . GLU A 1 244 ? 27.814 25.484 24.239 1.00 5.89 267 GLU A N 1
ATOM 2117 C CA . GLU A 1 244 ? 27.612 26.611 25.143 1.00 6.01 267 GLU A CA 1
ATOM 2118 C C . GLU A 1 244 ? 27.447 27.924 24.368 1.00 6.57 267 GLU A C 1
ATOM 2119 O O . GLU A 1 244 ? 26.681 28.797 24.759 1.00 6.67 267 GLU A O 1
ATOM 2125 N N . LYS A 1 245 ? 28.185 28.075 23.269 1.00 7.36 268 LYS A N 1
ATOM 2126 C CA . LYS A 1 245 ? 28.116 29.289 22.459 1.00 7.49 268 LYS A CA 1
ATOM 2127 C C . LYS A 1 245 ? 26.816 29.442 21.675 1.00 7.28 268 LYS A C 1
ATOM 2128 O O . LYS A 1 245 ? 26.469 30.560 21.260 1.00 7.72 268 LYS A O 1
ATOM 2134 N N . SER A 1 246 ? 26.106 28.337 21.449 1.00 5.52 269 SER A N 1
ATOM 2135 C CA . SER A 1 246 ? 24.893 28.355 20.675 1.00 5.29 269 SER A CA 1
ATOM 2136 C C . SER A 1 246 ? 23.694 28.128 21.613 1.00 5.03 269 SER A C 1
ATOM 2137 O O . SER A 1 246 ? 22.978 29.089 21.926 1.00 5.59 269 SER A O 1
ATOM 2140 N N . TYR A 1 247 ? 23.479 26.892 22.066 1.00 4.99 270 TYR A N 1
ATOM 2141 C CA . TYR A 1 247 ? 22.354 26.592 22.952 1.00 5.18 270 TYR A CA 1
ATOM 2142 C C . TYR A 1 247 ? 22.475 27.311 24.291 1.00 4.84 270 TYR A C 1
ATOM 2143 O O . TYR A 1 247 ? 21.499 27.892 24.787 1.00 4.64 270 TYR A O 1
ATOM 2152 N N . GLY A 1 248 ? 23.685 27.315 24.869 1.00 5.48 271 GLY A N 1
ATOM 2153 C CA . GLY A 1 248 ? 23.883 27.983 26.163 1.00 4.69 271 GLY A CA 1
ATOM 2154 C C . GLY A 1 248 ? 23.576 29.467 26.121 1.00 5.20 271 GLY A C 1
ATOM 2155 O O . GLY A 1 248 ? 22.929 30.001 27.020 1.00 5.16 271 GLY A O 1
ATOM 2156 N N . TYR A 1 249 ? 24.026 30.116 25.043 1.00 4.58 272 TYR A N 1
ATOM 2157 C CA . TYR A 1 249 ? 23.760 31.527 24.846 1.00 5.49 272 TYR A CA 1
ATOM 2158 C C . TYR A 1 249 ? 22.245 31.794 24.799 1.00 5.21 272 TYR A C 1
ATOM 2159 O O . TYR A 1 249 ? 21.731 32.699 25.448 1.00 5.05 272 TYR A O 1
ATOM 2168 N N . LEU A 1 250 ? 21.528 31.021 23.984 1.00 4.15 273 LEU A N 1
ATOM 2169 C CA . LEU A 1 250 ? 20.093 31.258 23.830 1.00 4.38 273 LEU A CA 1
ATOM 2170 C C . LEU A 1 250 ? 19.377 31.047 25.152 1.00 4.65 273 LEU A C 1
ATOM 2171 O O . LEU A 1 250 ? 18.480 31.812 25.483 1.00 5.20 273 LEU A O 1
ATOM 2176 N N . ILE A 1 251 ? 19.736 29.984 25.883 1.00 4.16 274 ILE A N 1
ATOM 2177 C CA . ILE A 1 251 ? 19.081 29.677 27.147 1.00 4.65 274 ILE A CA 1
ATOM 2178 C C . ILE A 1 251 ? 19.423 30.652 28.253 1.00 4.77 274 ILE A C 1
ATOM 2179 O O . ILE A 1 251 ? 18.534 31.216 28.902 1.00 5.70 274 ILE A O 1
ATOM 2184 N N . GLU A 1 252 ? 20.708 30.846 28.483 1.00 5.08 275 GLU A N 1
ATOM 2185 C CA . GLU A 1 252 ? 21.136 31.645 29.608 1.00 6.18 275 GLU A CA 1
ATOM 2186 C C . GLU A 1 252 ? 21.079 33.138 29.326 1.00 7.46 275 GLU A C 1
ATOM 2187 O O . GLU A 1 252 ? 20.573 33.885 30.166 1.00 10.65 275 GLU A O 1
ATOM 2193 N N . GLN A 1 253 ? 21.575 33.597 28.177 1.00 7.15 276 GLN A N 1
ATOM 2194 C CA A GLN A 1 253 ? 21.597 35.045 27.906 0.50 7.23 276 GLN A CA 1
ATOM 2195 C CA B GLN A 1 253 ? 21.607 35.038 27.871 0.50 7.32 276 GLN A CA 1
ATOM 2196 C C . GLN A 1 253 ? 20.257 35.555 27.398 1.00 7.37 276 GLN A C 1
ATOM 2197 O O . GLN A 1 253 ? 19.815 36.615 27.803 1.00 8.65 276 GLN A O 1
ATOM 2208 N N . LEU A 1 254 ? 19.597 34.790 26.539 1.00 5.86 277 LEU A N 1
ATOM 2209 C CA . LEU A 1 254 ? 18.312 35.237 25.969 1.00 6.32 277 LEU A CA 1
ATOM 2210 C C . LEU A 1 254 ? 17.063 34.658 26.629 1.00 5.61 277 LEU A C 1
ATOM 2211 O O . LEU A 1 254 ? 15.959 35.078 26.288 1.00 6.75 277 LEU A O 1
ATOM 2216 N N . GLY A 1 255 ? 17.214 33.740 27.590 1.00 5.92 278 GLY A N 1
ATOM 2217 C CA . GLY A 1 255 ? 16.102 33.233 28.348 1.00 5.98 278 GLY A CA 1
ATOM 2218 C C . GLY A 1 255 ? 15.298 32.145 27.702 1.00 5.50 278 GLY A C 1
ATOM 2219 O O . GLY A 1 255 ? 14.213 31.854 28.171 1.00 6.11 278 GLY A O 1
ATOM 2220 N N . ALA A 1 256 ? 15.817 31.528 26.642 1.00 5.07 279 ALA A N 1
ATOM 2221 C CA . ALA A 1 256 ? 15.084 30.450 25.994 1.00 4.02 279 ALA A CA 1
ATOM 2222 C C . ALA A 1 256 ? 14.734 29.321 26.958 1.00 3.82 279 ALA A C 1
ATOM 2223 O O . ALA A 1 256 ? 15.592 28.876 27.726 1.00 5.08 279 ALA A O 1
ATOM 2225 N N . ARG A 1 257 ? 13.486 28.879 26.923 1.00 4.72 280 ARG A N 1
ATOM 2226 C CA . ARG A 1 257 ? 13.068 27.680 27.636 1.00 3.95 280 ARG A CA 1
ATOM 2227 C C . ARG A 1 257 ? 12.483 26.594 26.712 1.00 3.72 280 ARG A C 1
ATOM 2228 O O . ARG A 1 257 ? 12.102 25.546 27.177 1.00 4.01 280 ARG A O 1
ATOM 2236 N N . ILE A 1 258 ? 12.498 26.849 25.412 1.00 4.84 281 ILE A N 1
ATOM 2237 C CA . ILE A 1 258 ? 12.112 25.887 24.402 1.00 4.29 281 ILE A CA 1
ATOM 2238 C C . ILE A 1 258 ? 13.062 26.126 23.233 1.00 3.77 281 ILE A C 1
ATOM 2239 O O . ILE A 1 258 ? 13.283 27.264 22.811 1.00 4.54 281 ILE A O 1
ATOM 2244 N N . LEU A 1 259 ? 13.641 25.043 22.706 1.00 4.06 282 LEU A N 1
ATOM 2245 C CA . LEU A 1 259 ? 14.495 25.126 21.519 1.00 3.83 282 LEU A CA 1
ATOM 2246 C C . LEU A 1 259 ? 14.005 24.128 20.481 1.00 3.72 282 LEU A C 1
ATOM 2247 O O . LEU A 1 259 ? 13.832 22.925 20.781 1.00 3.51 282 LEU A O 1
ATOM 2252 N N . GLN A 1 260 ? 13.829 24.611 19.251 1.00 3.45 283 GLN A N 1
ATOM 2253 C CA . GLN A 1 260 ? 13.490 23.758 18.113 1.00 4.10 283 GLN A CA 1
ATOM 2254 C C . GLN A 1 260 ? 14.776 23.502 17.317 1.00 4.55 283 GLN A C 1
ATOM 2255 O O . GLN A 1 260 ? 15.396 24.460 16.836 1.00 4.63 283 GLN A O 1
ATOM 2261 N N . THR A 1 261 ? 15.102 22.225 17.139 1.00 3.41 284 THR A N 1
ATOM 2262 C CA . THR A 1 261 ? 16.369 21.783 16.579 1.00 3.62 284 THR A CA 1
ATOM 2263 C C . THR A 1 261 ? 16.170 20.735 15.517 1.00 3.92 284 THR A C 1
ATOM 2264 O O . THR A 1 261 ? 15.143 20.057 15.448 1.00 4.11 284 THR A O 1
ATOM 2268 N N . ASP A 1 262 ? 17.184 20.631 14.658 1.00 3.83 285 ASP A N 1
ATOM 2269 C CA . ASP A 1 262 ? 17.310 19.574 13.673 1.00 4.01 285 ASP A CA 1
ATOM 2270 C C . ASP A 1 262 ? 18.184 18.417 14.183 1.00 4.58 285 ASP A C 1
ATOM 2271 O O . ASP A 1 262 ? 18.438 17.483 13.411 1.00 6.46 285 ASP A O 1
ATOM 2276 N N . GLN A 1 263 ? 18.673 18.481 15.421 1.00 3.67 286 GLN A N 1
ATOM 2277 C CA . GLN A 1 263 ? 19.505 17.431 16.026 1.00 3.66 286 GLN A CA 1
ATOM 2278 C C . GLN A 1 263 ? 19.021 17.211 17.451 1.00 4.41 286 GLN A C 1
ATOM 2279 O O . GLN A 1 263 ? 19.725 17.499 18.432 1.00 4.67 286 GLN A O 1
ATOM 2285 N N . PRO A 1 264 ? 17.803 16.665 17.592 1.00 4.92 287 PRO A N 1
ATOM 2286 C CA . PRO A 1 264 ? 17.243 16.524 18.936 1.00 5.08 287 PRO A CA 1
ATOM 2287 C C . PRO A 1 264 ? 18.022 15.602 19.874 1.00 5.13 287 PRO A C 1
ATOM 2288 O O . PRO A 1 264 ? 18.068 15.903 21.062 1.00 4.66 287 PRO A O 1
ATOM 2292 N N . ALA A 1 265 ? 18.629 14.525 19.387 1.00 5.02 288 ALA A N 1
ATOM 2293 C CA . ALA A 1 265 ? 19.433 13.647 20.270 1.00 5.22 288 ALA A CA 1
ATOM 2294 C C . ALA A 1 265 ? 20.593 14.438 20.837 1.00 4.60 288 ALA A C 1
ATOM 2295 O O . ALA A 1 265 ? 20.919 14.334 22.018 1.00 4.75 288 ALA A O 1
ATOM 2297 N N . TYR A 1 266 ? 21.246 15.235 20.010 1.00 4.46 289 TYR A N 1
ATOM 2298 C CA . TYR A 1 266 ? 22.380 16.006 20.465 1.00 4.13 289 TYR A CA 1
ATOM 2299 C C . TYR A 1 266 ? 21.993 17.082 21.464 1.00 4.46 289 TYR A C 1
ATOM 2300 O O . TYR A 1 266 ? 22.626 17.258 22.495 1.00 4.45 289 TYR A O 1
ATOM 2309 N N . LEU A 1 267 ? 20.940 17.815 21.154 1.00 4.61 290 LEU A N 1
ATOM 2310 C CA . LEU A 1 267 ? 20.429 18.832 22.094 1.00 4.25 290 LEU A CA 1
ATOM 2311 C C . LEU A 1 267 ? 19.991 18.193 23.411 1.00 4.73 290 LEU A C 1
ATOM 2312 O O . LEU A 1 267 ? 20.323 18.714 24.471 1.00 5.34 290 LEU A O 1
ATOM 2317 N N . LEU A 1 268 ? 19.242 17.096 23.362 1.00 5.04 291 LEU A N 1
ATOM 2318 C CA . LEU A 1 268 ? 18.827 16.410 24.611 1.00 5.55 291 LEU A CA 1
ATOM 2319 C C . LEU A 1 268 ? 20.046 16.031 25.447 1.00 6.14 291 LEU A C 1
ATOM 2320 O O . LEU A 1 268 ? 20.048 16.152 26.669 1.00 5.35 291 LEU A O 1
ATOM 2325 N N . ASP A 1 269 ? 21.069 15.510 24.787 1.00 4.99 292 ASP A N 1
ATOM 2326 C CA . ASP A 1 269 ? 22.280 15.083 25.497 1.00 6.01 292 ASP A CA 1
ATOM 2327 C C . ASP A 1 269 ? 22.920 16.262 26.221 1.00 4.73 292 ASP A C 1
ATOM 2328 O O . ASP A 1 269 ? 23.321 16.167 27.378 1.00 5.11 292 ASP A O 1
ATOM 2333 N N . TYR A 1 270 ? 23.022 17.382 25.503 1.00 4.56 293 TYR A N 1
ATOM 2334 C CA . TYR A 1 270 ? 23.562 18.615 26.078 1.00 4.86 293 TYR A CA 1
ATOM 2335 C C . TYR A 1 270 ? 22.723 19.031 27.280 1.00 4.13 293 TYR A C 1
ATOM 2336 O O . TYR A 1 270 ? 23.243 1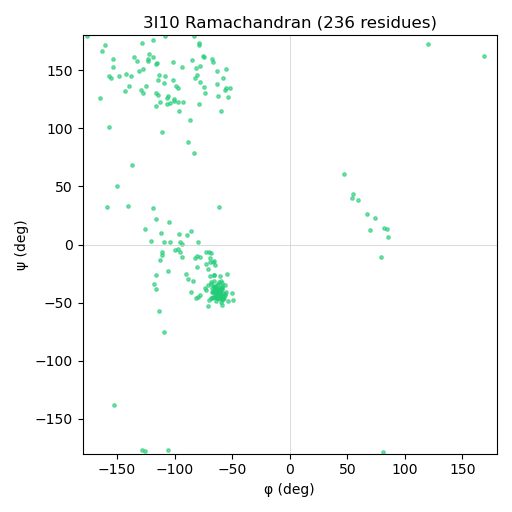9.271 28.372 1.00 4.51 293 TYR A O 1
ATOM 2345 N N . LEU A 1 271 ? 21.412 19.124 27.095 1.00 3.82 294 LEU A N 1
ATOM 2346 C CA . LEU A 1 271 ? 20.542 19.583 28.173 1.00 4.44 294 LEU A CA 1
ATOM 2347 C C . LEU A 1 271 ? 20.612 18.690 29.400 1.00 4.31 294 LEU A C 1
ATOM 2348 O O . LEU A 1 271 ? 20.565 19.179 30.544 1.00 4.81 294 LEU A O 1
ATOM 2353 N N . ARG A 1 272 ? 20.669 17.373 29.167 1.00 4.73 295 ARG A N 1
ATOM 2354 C CA . ARG A 1 272 ? 20.815 16.434 30.278 1.00 5.11 295 ARG A CA 1
ATOM 2355 C C . ARG A 1 272 ? 22.121 16.657 31.026 1.00 5.43 295 ARG A C 1
ATOM 2356 O O . ARG A 1 272 ? 22.119 16.652 32.266 1.00 5.73 295 ARG A O 1
ATOM 2364 N N . LYS A 1 273 ? 23.228 16.863 30.307 1.00 5.13 296 LYS A N 1
ATOM 2365 C CA . LYS A 1 273 ? 24.506 17.148 30.986 1.00 6.21 296 LYS A CA 1
ATOM 2366 C C . LYS A 1 273 ? 24.432 18.457 31.805 1.00 5.16 296 LYS A C 1
ATOM 2367 O O . LYS A 1 273 ? 25.074 18.578 32.850 1.00 5.56 296 LYS A O 1
ATOM 2373 N N . LYS A 1 274 ? 23.672 19.435 31.328 1.00 5.51 297 LYS A N 1
ATOM 2374 C CA . LYS A 1 274 ? 23.483 20.715 32.027 1.00 5.81 297 LYS A CA 1
ATOM 2375 C C . LYS A 1 274 ? 22.498 20.642 33.193 1.00 6.60 297 LYS A C 1
ATOM 2376 O O . LYS A 1 274 ? 22.418 21.579 33.980 1.00 8.95 297 LYS A O 1
ATOM 2382 N N . GLY A 1 275 ? 21.767 19.553 33.327 1.00 6.20 298 GLY A N 1
ATOM 2383 C CA . GLY A 1 275 ? 20.719 19.459 34.340 1.00 6.22 298 GLY A CA 1
ATOM 2384 C C . GLY A 1 275 ? 19.470 20.269 33.991 1.00 7.10 298 GLY A C 1
ATOM 2385 O O . GLY A 1 275 ? 18.690 20.641 34.876 1.00 8.03 298 GLY A O 1
ATOM 2386 N N . TRP A 1 276 ? 19.272 20.541 32.705 1.00 6.40 299 TRP A N 1
ATOM 2387 C CA . TRP A 1 276 ? 18.126 21.324 32.214 1.00 5.93 299 TRP A CA 1
ATOM 2388 C C . TRP A 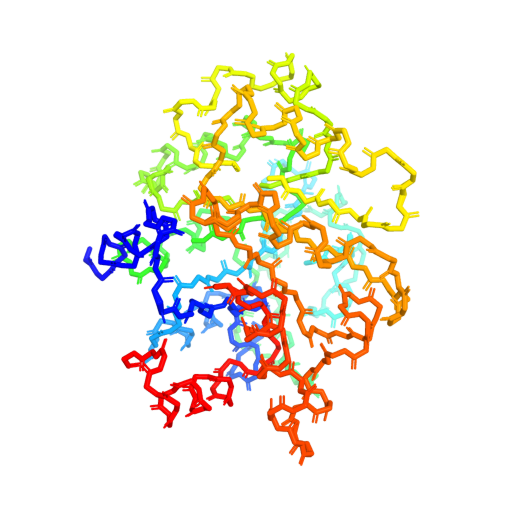1 276 ? 17.040 20.474 31.566 1.00 6.23 299 TRP A C 1
ATOM 2389 O O . TRP A 1 276 ? 16.036 21.018 31.080 1.00 6.91 299 TRP A O 1
ATOM 2400 N N . HIS A 1 277 ? 17.204 19.164 31.551 1.00 5.66 300 HIS A N 1
ATOM 2401 C CA . HIS A 1 277 ? 16.210 18.225 30.990 1.00 6.82 300 HIS A CA 1
ATOM 2402 C C . HIS A 1 277 ? 16.459 16.879 31.638 1.00 8.71 300 HIS A C 1
ATOM 2403 O O . HIS A 1 277 ? 17.616 16.526 31.912 1.00 8.17 300 HIS A O 1
ATOM 2410 N N . ASN A 1 278 ? 15.376 16.150 31.874 1.00 10.30 301 ASN A N 1
ATOM 2411 C CA . ASN A 1 278 ? 15.438 14.795 32.409 1.00 13.10 301 ASN A CA 1
ATOM 2412 C C . ASN A 1 278 ? 15.912 13.854 31.340 1.00 12.98 301 ASN A C 1
ATOM 2413 O O . ASN A 1 278 ? 15.942 14.135 30.128 1.00 12.08 301 ASN A O 1
#

B-factor: mean 10.69, std 8.02, range [2.0, 50.06]

Radius of gyration: 18.16 Å; Cα contacts (8 Å, |Δi|>4): 633; chains: 1; bounding box: 45×45×44 Å

Sequence (273 aa):
GHVEETIKKNNTFLNPKSNNKVLVVAHRGNWRSAPENSTAAIDDSAIAKVDIVVEIDIQKTKDGQQQLILLHDNNTLDRTTTGKGEIIIKKNWTLADIKKKLKLKKDKKDGKKVTNNYVVPTLEEALLTAKGKIVNLDKKAYDIFDDVYAIILEKTETQQNNQVIKGGQPIETVKREFGSYLDDKVLYPVIIDLGNNKEEAEKIITTDYLLKELRPAAFEIIYSSSDPKNPLPPKIKQLLLFFKKSLIWYNTLWGSLAGNHDDNLALTTDPEKSYGYLIEQQLGARILQTDQPAYLLDYLRKKGWHN

Organism: Bacteroides thetaiotaomicron (strain ATCC 29148 / DSM 2079 / JCM 5827 / CCUG 10774 / NCTC 10582 / VPI-5482 / E50) (NCBI:txid226186)

InterPro domains:
  IPR017946 PLC-like phosphodiesterase, TIM beta/alpha-barrel domain superfamily [G3DSA:3.20.20.190] (24-301)
  IPR017946 PLC-like phosphodiesterase, TIM beta/alpha-barrel domain superfamily [SSF51695] (39-294)
  IPR030395 Glycerophosphodiester phosphodiesterase domain [PF03009] (46-142)
  IPR030395 Glycerophosphodiester phosphodiesterase domain [PS51704] (41-294)
  IPR032160 Domain of unknown function DUF4996 [PF16387] (192-294)

Foldseek 3Di:
DCLVVLVVQLQFLQALFFAEEEEQALLVVPNRQFLVSPVVCLVAHAEYEWEWDAALVGFIWTHDQWPPPFKPDTDGRNDHDPVVQQVIFTAGPVRHTDPTGTGTPLVNLLSPPPGHYEYPPCLVVVVVVVVSCVVNVPQVRYEEDDDAPVVSCVPPVVCLVRHAYYEAELVDPCRVVSVVNCCVPRLGQEYEYFAQALVRPCLQVVCVVRRSRHAYEFEQAARRGHPHLHPVVCVVPVCSRVVCCCPVRPHRYYYHNNRVSVQVVSVVVVNHD

Solvent-accessible surface area: 12421 Å² total